Protein AF-A0A7L6A8G3-F1 (afdb_monomer_lite)

Sequence (225 aa):
MRVDWSIKIGDLLTMATIIVSVTALLISWSKDRESKLKEQADQVRVAVGTAVAKLDRIQALHLSAFQELQPAFVDTAEMLAKDFNVVAARDFLSKRINGQRTKIVEKALDEHIETAYIGLFSHYPAIRPLFLDTLRQLKAAEEEVLGAFLDATQREIMALRERKADYSSGELERSLRGIAAEHRADLERKTASILEPARAFLLQVVTKSDGEILTHGIAPATVKP

Foldseek 3Di:
DDDDPCPDVVVVVVVVVVVVVVVVVVVVVVVVVVVVLVVLLVLLLVLLVQLLVLLVVLLVLLLCLLVVCLVLLLVLLVVCLPPVPLVVSLVSSLVSLVVSVVVSVVVSVVSVNLCSCVSVCVQAVLLNVLSVVLVVQLVVLSCVLSVVLSVQLSVLSVVCNVVNPPDDSVVSSVSNSVSSVVSSVSSSVSSVVSCVLSNVVSVVLNPDDSCCSRPDNDNRPDPDD

pLDDT: mean 86.97, std 13.57, range [31.11, 98.25]

Structure (mmCIF, N/CA/C/O backbone):
data_AF-A0A7L6A8G3-F1
#
_entry.id   AF-A0A7L6A8G3-F1
#
loop_
_atom_site.group_PDB
_atom_site.id
_atom_site.type_symbol
_atom_site.label_atom_id
_atom_site.label_alt_id
_atom_site.label_comp_id
_atom_site.label_asym_id
_atom_site.label_entity_id
_atom_site.label_seq_id
_atom_site.pdbx_PDB_ins_code
_atom_site.Cartn_x
_atom_site.Cartn_y
_atom_site.Cartn_z
_atom_site.occupancy
_atom_site.B_iso_or_equiv
_atom_site.auth_seq_id
_atom_site.auth_comp_id
_atom_site.auth_asym_id
_atom_site.auth_atom_id
_atom_site.pdbx_PDB_model_num
ATOM 1 N N . MET A 1 1 ? -41.359 -3.976 79.130 1.00 37.97 1 MET A N 1
ATOM 2 C CA . MET A 1 1 ? -40.771 -3.289 77.961 1.00 37.97 1 MET A CA 1
ATOM 3 C C . MET A 1 1 ? -41.885 -2.551 77.239 1.00 37.97 1 MET A C 1
ATOM 5 O O . MET A 1 1 ? -42.674 -3.183 76.551 1.00 37.97 1 MET A O 1
ATOM 9 N N . ARG A 1 2 ? -42.033 -1.247 77.498 1.00 41.19 2 ARG A N 1
ATOM 10 C CA . ARG A 1 2 ? -42.954 -0.383 76.751 1.00 41.19 2 ARG A CA 1
ATOM 11 C C . ARG A 1 2 ? -42.191 0.118 75.530 1.00 41.19 2 ARG A C 1
ATOM 13 O O . ARG A 1 2 ? -41.155 0.751 75.692 1.00 41.19 2 ARG A O 1
ATOM 20 N N . VAL A 1 3 ? -42.653 -0.243 74.339 1.00 49.62 3 VAL A N 1
ATOM 21 C CA . VAL A 1 3 ? -42.170 0.349 73.090 1.00 49.62 3 VAL A CA 1
ATOM 22 C C . VAL A 1 3 ? -42.841 1.716 72.993 1.00 49.62 3 VAL A C 1
ATOM 24 O O . VAL A 1 3 ? -44.045 1.785 72.749 1.00 49.62 3 VAL A O 1
ATOM 27 N N . ASP A 1 4 ? -42.090 2.781 73.275 1.00 50.88 4 ASP A N 1
ATOM 28 C CA . ASP A 1 4 ? -42.561 4.157 73.107 1.00 50.88 4 ASP A CA 1
ATOM 29 C C . ASP A 1 4 ? -42.754 4.445 71.616 1.00 50.88 4 ASP A C 1
ATOM 31 O O . ASP A 1 4 ? -41.803 4.546 70.843 1.00 50.88 4 ASP A O 1
ATOM 35 N N . TRP A 1 5 ? -44.013 4.578 71.207 1.00 55.00 5 TRP A N 1
ATOM 36 C CA . TRP A 1 5 ? -44.414 4.986 69.863 1.00 55.00 5 TRP A CA 1
ATOM 37 C C . TRP A 1 5 ? -44.468 6.516 69.752 1.00 55.00 5 TRP A C 1
ATOM 39 O O . TRP A 1 5 ? -45.499 7.095 69.419 1.00 55.00 5 TRP A O 1
ATOM 49 N N . SER A 1 6 ? -43.346 7.195 70.012 1.00 56.78 6 SER A N 1
ATOM 50 C CA . SER A 1 6 ? -43.168 8.587 69.583 1.00 56.78 6 SER A CA 1
ATOM 51 C C . SER A 1 6 ? -42.284 8.616 68.339 1.00 56.78 6 SER A C 1
ATOM 53 O O . SER A 1 6 ? -41.117 9.003 68.396 1.00 56.78 6 SER A O 1
ATOM 55 N N . ILE A 1 7 ? -42.818 8.180 67.196 1.00 57.09 7 ILE A N 1
ATOM 56 C CA . ILE A 1 7 ? -42.176 8.505 65.920 1.00 57.09 7 ILE A CA 1
ATOM 57 C C . ILE A 1 7 ? -42.282 10.025 65.786 1.00 57.09 7 ILE A C 1
ATOM 59 O O . ILE A 1 7 ? -43.362 10.562 65.529 1.00 57.09 7 ILE A O 1
ATOM 63 N N . LYS A 1 8 ? -41.185 10.743 66.043 1.00 64.88 8 LYS A N 1
ATOM 64 C CA . LYS A 1 8 ? -41.154 12.193 65.864 1.00 64.88 8 LYS A CA 1
ATOM 65 C C . LYS A 1 8 ? -41.298 12.460 64.369 1.00 64.88 8 LYS A C 1
ATOM 67 O O . LYS A 1 8 ? -40.637 11.821 63.558 1.00 64.88 8 LYS A O 1
ATOM 72 N N . ILE A 1 9 ? -42.130 13.429 63.991 1.00 68.06 9 ILE A N 1
ATOM 73 C CA . ILE A 1 9 ? -42.304 13.849 62.586 1.00 68.06 9 ILE A CA 1
ATOM 74 C C . ILE A 1 9 ? -40.939 14.169 61.937 1.00 68.06 9 ILE A C 1
ATOM 76 O O . ILE A 1 9 ? -40.736 13.899 60.757 1.00 68.06 9 ILE A O 1
ATOM 80 N N . GLY A 1 10 ? -39.973 14.649 62.731 1.00 67.56 10 GLY A N 1
ATOM 81 C CA . GLY A 1 10 ? -38.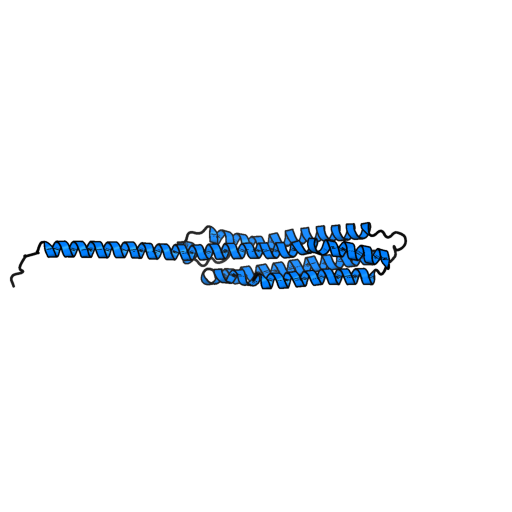584 14.846 62.311 1.00 67.56 10 GLY A CA 1
ATOM 82 C C . GLY A 1 10 ? -37.843 13.564 61.903 1.00 67.56 10 GLY A C 1
ATOM 83 O O . GLY A 1 10 ? -37.081 13.603 60.942 1.00 67.56 10 GLY A O 1
ATOM 84 N N . ASP A 1 11 ? -38.100 12.420 62.542 1.00 71.12 11 ASP A N 1
ATOM 85 C CA . ASP A 1 11 ? -37.474 11.137 62.182 1.00 71.12 11 ASP A CA 1
ATOM 86 C C . ASP A 1 11 ? -38.028 10.612 60.851 1.00 71.12 11 ASP A C 1
ATOM 88 O O . ASP A 1 11 ? -37.270 10.134 60.010 1.00 71.12 11 ASP A O 1
ATOM 92 N N . LEU A 1 12 ? -39.335 10.784 60.612 1.00 71.69 12 LEU A N 1
ATOM 93 C CA . LEU A 1 12 ? -39.980 10.488 59.325 1.00 71.69 12 LEU A CA 1
ATOM 94 C C . LEU A 1 12 ? -39.411 11.350 58.189 1.00 71.69 12 LEU A C 1
ATOM 96 O O . LEU A 1 12 ? -39.119 10.838 57.108 1.00 71.69 12 LEU A O 1
ATOM 100 N N . LEU A 1 13 ? -39.207 12.645 58.445 1.00 70.06 13 LEU A N 1
ATOM 101 C CA . LEU A 1 13 ? -38.638 13.578 57.471 1.00 70.06 13 LEU A CA 1
ATOM 102 C C . LEU A 1 13 ? -37.169 13.249 57.162 1.00 70.06 13 LEU A C 1
ATOM 104 O O . LEU A 1 13 ? -36.744 13.277 56.006 1.00 70.06 13 LEU A O 1
ATOM 108 N N . THR A 1 14 ? -36.405 12.860 58.184 1.00 79.56 14 THR A N 1
ATOM 109 C CA . THR A 1 14 ? -35.012 12.422 58.034 1.00 79.56 14 THR A CA 1
ATOM 110 C C . THR A 1 14 ? -34.932 11.121 57.232 1.00 79.56 14 THR A C 1
ATOM 112 O O . THR A 1 14 ? -34.138 11.032 56.297 1.00 79.56 14 THR A O 1
ATOM 115 N N . MET A 1 15 ? -35.808 10.145 57.506 1.00 73.38 15 MET A N 1
ATOM 116 C CA . MET A 1 15 ? -35.882 8.897 56.735 1.00 73.38 15 MET A CA 1
ATOM 117 C C . MET A 1 15 ? -36.207 9.154 55.259 1.00 73.38 15 MET A C 1
ATOM 119 O O . MET A 1 15 ? -35.535 8.616 54.380 1.00 73.38 15 MET A O 1
ATOM 123 N N . ALA A 1 16 ? -37.188 10.018 54.975 1.00 73.81 16 ALA A N 1
ATOM 124 C CA . ALA A 1 16 ? -37.537 10.403 53.609 1.00 73.81 16 ALA A CA 1
ATOM 125 C C . ALA A 1 16 ? -36.350 11.060 52.882 1.00 73.81 16 ALA A C 1
ATOM 127 O O . ALA A 1 16 ? -36.063 10.733 51.732 1.00 73.81 16 ALA A O 1
ATOM 128 N N . THR A 1 17 ? -35.609 11.928 53.573 1.00 82.00 17 THR A N 1
ATOM 129 C CA . THR A 1 17 ? -34.435 12.614 53.014 1.00 82.00 17 THR A CA 1
ATOM 130 C C . THR A 1 17 ? -33.296 11.634 52.708 1.00 82.00 17 THR A C 1
ATOM 132 O O . THR A 1 17 ? -32.664 11.725 51.653 1.00 82.00 17 THR A O 1
ATOM 135 N N . ILE A 1 18 ? -33.069 10.651 53.587 1.00 84.00 18 ILE A N 1
ATOM 136 C CA . ILE A 1 18 ? -32.096 9.571 53.367 1.00 84.00 18 ILE A CA 1
ATOM 137 C C . ILE A 1 18 ? -32.497 8.736 52.144 1.00 84.00 18 ILE A C 1
ATOM 139 O O . ILE A 1 18 ? -31.660 8.504 51.274 1.00 84.00 18 ILE A O 1
ATOM 143 N N . ILE A 1 19 ? -33.768 8.338 52.023 1.00 82.12 19 ILE A N 1
ATOM 144 C CA . ILE A 1 19 ? -34.262 7.546 50.882 1.00 82.12 19 ILE A CA 1
ATOM 145 C C . ILE A 1 19 ? -34.094 8.309 49.564 1.00 82.12 19 ILE A C 1
ATOM 147 O O . ILE A 1 19 ? -33.600 7.744 48.586 1.00 82.12 19 ILE A O 1
ATOM 151 N N . VAL A 1 20 ? -34.456 9.594 49.533 1.00 85.94 20 VAL A N 1
ATOM 152 C CA . VAL A 1 20 ? -34.271 10.448 48.348 1.00 85.94 20 VAL A CA 1
ATOM 153 C C . VAL A 1 20 ? -32.789 10.550 47.980 1.00 85.94 20 VAL A C 1
ATOM 155 O O . VAL A 1 20 ? -32.444 10.405 46.809 1.00 85.94 20 VAL A O 1
ATOM 158 N N . SER A 1 21 ? -31.902 10.711 48.965 1.00 83.62 21 SER A N 1
ATOM 159 C CA . SER A 1 21 ? -30.452 10.803 48.734 1.00 83.62 21 SER A CA 1
ATOM 160 C C . SER A 1 21 ? -29.864 9.494 48.198 1.00 83.62 21 SER A C 1
ATOM 162 O O . SER A 1 21 ? -29.091 9.510 47.242 1.00 83.62 21 SER A O 1
ATOM 164 N N . VAL A 1 22 ? -30.268 8.349 48.758 1.00 84.06 22 VAL A N 1
ATOM 165 C CA . VAL A 1 22 ? -29.860 7.021 48.272 1.00 84.06 22 VAL A CA 1
ATOM 166 C C . VAL A 1 22 ? -30.372 6.785 46.851 1.00 84.06 22 VAL A C 1
ATOM 168 O O . VAL A 1 22 ? -29.622 6.321 45.997 1.00 84.06 22 VAL A O 1
ATOM 171 N N . THR A 1 23 ? -31.619 7.159 46.563 1.00 84.31 23 THR A N 1
ATOM 172 C CA . THR A 1 23 ? -32.205 7.021 45.221 1.00 84.31 23 THR A CA 1
ATOM 173 C C . THR A 1 23 ? -31.465 7.892 44.204 1.00 84.31 23 THR A C 1
ATOM 175 O O . THR A 1 23 ? -31.115 7.417 43.125 1.00 84.31 23 THR A O 1
ATOM 178 N N . ALA A 1 24 ? -31.151 9.142 44.557 1.00 85.56 24 ALA A N 1
ATOM 179 C CA . ALA A 1 24 ? -30.364 10.039 43.714 1.00 85.56 24 ALA A CA 1
ATOM 180 C C . ALA A 1 24 ? -28.948 9.495 43.452 1.00 85.56 24 ALA A C 1
ATOM 182 O O . ALA A 1 24 ? -28.479 9.539 42.314 1.00 85.56 24 ALA A O 1
ATOM 183 N N . LEU A 1 25 ? -28.294 8.926 44.471 1.00 85.38 25 LEU A N 1
ATOM 184 C CA . LEU A 1 25 ? -26.993 8.265 44.326 1.00 85.38 25 LEU A CA 1
ATOM 185 C C . LEU A 1 25 ? -27.065 7.059 43.385 1.00 85.38 25 LEU A C 1
ATOM 187 O O . LEU A 1 25 ? -26.210 6.928 42.515 1.00 85.38 25 LEU A O 1
ATOM 191 N N . LEU A 1 26 ? -28.088 6.208 43.509 1.00 82.38 26 LEU A N 1
ATOM 192 C CA . LEU A 1 26 ? -28.276 5.050 42.629 1.00 82.38 26 LEU A CA 1
ATOM 193 C C . LEU A 1 26 ? -28.510 5.470 41.174 1.00 82.38 26 LEU A C 1
ATOM 195 O O . LEU A 1 26 ? -27.893 4.905 40.271 1.00 82.38 26 LEU A O 1
ATOM 199 N N . ILE A 1 27 ? -29.340 6.492 40.941 1.00 86.69 27 ILE A N 1
ATOM 200 C CA . ILE A 1 27 ? -29.571 7.044 39.599 1.00 86.69 27 ILE A CA 1
ATOM 201 C C . ILE A 1 27 ? -28.266 7.616 39.038 1.00 86.69 27 ILE A C 1
ATOM 203 O O . ILE A 1 27 ? -27.877 7.265 37.924 1.00 86.69 27 ILE A O 1
ATOM 207 N N . SER A 1 28 ? -27.559 8.445 39.812 1.00 82.00 28 SER A N 1
ATOM 208 C CA . SER A 1 28 ? -26.286 9.041 39.394 1.00 82.00 28 SER A CA 1
ATOM 209 C C . SER A 1 28 ? -25.234 7.980 39.086 1.00 82.00 28 SER A C 1
ATOM 211 O O . SER A 1 28 ? -24.515 8.100 38.098 1.00 82.00 28 SER A O 1
ATOM 213 N N . TRP A 1 29 ? -25.155 6.928 39.899 1.00 83.38 29 TRP A N 1
ATOM 214 C CA . TRP A 1 29 ? -24.219 5.829 39.696 1.00 83.38 29 TRP A CA 1
ATOM 215 C C . TRP A 1 29 ? -24.572 4.990 38.465 1.00 83.38 29 TRP A C 1
ATOM 217 O O . TRP A 1 29 ? -23.681 4.635 37.694 1.00 83.38 29 TRP A O 1
ATOM 227 N N . SER A 1 30 ? -25.862 4.723 38.229 1.00 82.25 30 SER A N 1
ATOM 228 C CA . SER A 1 30 ? -26.308 4.032 37.012 1.00 82.25 30 SER A CA 1
ATOM 229 C C . SER A 1 30 ? -25.954 4.828 35.754 1.00 82.25 30 SER A C 1
ATOM 231 O O . SER A 1 30 ? -25.380 4.275 34.819 1.00 82.25 30 SER A O 1
ATOM 233 N N . LYS A 1 31 ? -26.178 6.147 35.779 1.00 86.31 31 LYS A N 1
ATOM 234 C CA . LYS A 1 31 ? -25.879 7.049 34.667 1.00 86.31 31 LYS A CA 1
ATOM 235 C C . LYS A 1 31 ? -24.377 7.172 34.411 1.00 86.31 31 LYS A C 1
ATOM 237 O O . LYS A 1 31 ? -23.956 7.178 33.259 1.00 86.31 31 LYS A O 1
ATOM 242 N N . ASP A 1 32 ? -23.565 7.241 35.466 1.00 83.62 32 ASP A N 1
ATOM 243 C CA . ASP A 1 32 ? -22.100 7.236 35.353 1.00 83.62 32 ASP A CA 1
ATOM 244 C C . ASP A 1 32 ? -21.597 5.928 34.723 1.00 83.62 32 ASP A C 1
ATOM 246 O O . ASP A 1 32 ? -20.744 5.937 33.835 1.00 83.62 32 ASP A O 1
ATOM 250 N N . ARG A 1 33 ? -22.180 4.789 35.118 1.00 81.06 33 ARG A N 1
ATOM 251 C CA . ARG A 1 33 ? -21.851 3.487 34.530 1.00 81.06 33 ARG A CA 1
ATOM 252 C C . ARG A 1 33 ? -22.224 3.412 33.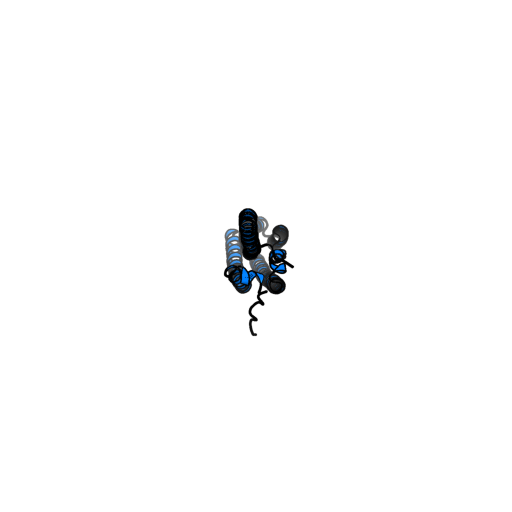049 1.00 81.06 33 ARG A C 1
ATOM 254 O O . ARG A 1 33 ? -21.399 2.970 32.255 1.00 81.06 33 ARG A O 1
ATOM 261 N N . GLU A 1 34 ? -23.423 3.847 32.670 1.00 83.62 34 GLU A N 1
ATOM 262 C CA . GLU A 1 34 ? -23.849 3.902 31.263 1.00 83.62 34 GLU A CA 1
ATOM 263 C C . GLU A 1 34 ? -22.954 4.828 30.432 1.00 83.62 34 GLU A C 1
ATOM 265 O O . GLU A 1 34 ? -22.525 4.454 29.342 1.00 83.62 34 GLU A O 1
ATOM 270 N N . SER A 1 35 ? -22.602 6.000 30.971 1.00 84.69 35 SER A N 1
ATOM 271 C CA . SER A 1 35 ? -21.699 6.946 30.310 1.00 84.69 35 SER A CA 1
ATOM 272 C C . SER A 1 35 ? -20.329 6.328 30.030 1.00 84.69 35 SER A C 1
ATOM 274 O O . SER A 1 35 ? -19.809 6.477 28.928 1.00 84.69 35 SER A O 1
ATOM 276 N N . LYS A 1 36 ? -19.761 5.596 30.997 1.00 83.31 36 LYS A N 1
ATOM 277 C CA . LYS A 1 36 ? -18.468 4.911 30.838 1.00 83.31 36 LYS A CA 1
ATOM 278 C C . LYS A 1 36 ? -18.511 3.805 29.788 1.00 83.31 36 LYS A C 1
ATOM 280 O O . LYS A 1 36 ? -17.570 3.670 29.014 1.00 83.31 36 LYS A O 1
ATOM 285 N N . LEU A 1 37 ? -19.590 3.020 29.749 1.00 83.12 37 LEU A N 1
ATOM 286 C CA . LEU A 1 37 ? -19.763 1.977 28.731 1.00 83.12 37 LEU A CA 1
ATOM 287 C C . LEU A 1 37 ? -19.846 2.590 27.331 1.00 83.12 37 LEU A C 1
ATOM 289 O O . LEU A 1 37 ? -19.180 2.126 26.410 1.00 83.12 37 LEU A O 1
ATOM 293 N N . LYS A 1 38 ? -20.607 3.676 27.187 1.00 86.75 38 LYS A N 1
ATOM 294 C CA . LYS A 1 38 ? -20.705 4.401 25.922 1.00 86.75 38 LYS A CA 1
ATOM 295 C C . LYS A 1 38 ? -19.352 4.955 25.474 1.00 86.75 38 LYS A C 1
ATOM 297 O O . LYS A 1 38 ? -18.963 4.763 24.328 1.00 86.75 38 LYS A O 1
ATOM 302 N N . GLU A 1 39 ? -18.606 5.577 26.385 1.00 86.69 39 GLU A N 1
ATOM 303 C CA . GLU A 1 39 ? -17.274 6.116 26.094 1.00 86.69 39 GLU A CA 1
ATOM 304 C C . GLU A 1 39 ? -16.300 5.024 25.622 1.00 86.69 39 GLU A C 1
ATOM 306 O O . GLU A 1 39 ? -15.598 5.206 24.629 1.00 86.69 39 GLU A O 1
ATOM 311 N N . GLN A 1 40 ? -16.297 3.859 26.277 1.00 85.81 40 GLN A N 1
ATOM 312 C CA . GLN A 1 40 ? -15.474 2.719 25.860 1.00 85.81 40 GLN A CA 1
ATOM 313 C C . GLN A 1 40 ? -15.880 2.181 24.481 1.00 85.81 40 GLN A C 1
ATOM 315 O O . GLN A 1 40 ? -15.018 1.895 23.649 1.00 85.81 40 GLN A O 1
ATOM 320 N N . ALA A 1 41 ? -17.182 2.061 24.210 1.00 86.06 41 ALA A N 1
ATOM 321 C CA . ALA A 1 41 ? -17.674 1.631 22.904 1.00 86.06 41 ALA A CA 1
ATOM 322 C C . ALA A 1 41 ? -17.302 2.630 21.793 1.00 86.06 41 ALA A C 1
ATOM 324 O O . ALA A 1 41 ? -16.893 2.226 20.703 1.00 86.06 41 ALA A O 1
ATOM 325 N N . ASP A 1 42 ? -17.364 3.932 22.072 1.00 88.56 42 ASP A N 1
ATOM 326 C CA . ASP A 1 42 ? -16.961 4.973 21.127 1.00 88.56 42 ASP A CA 1
ATOM 327 C C . ASP A 1 42 ? -15.447 4.958 20.862 1.00 88.56 42 ASP A C 1
ATOM 329 O O . ASP A 1 42 ? -15.031 5.077 19.707 1.00 88.56 42 ASP A O 1
ATOM 333 N N . GLN A 1 43 ? -14.614 4.710 21.879 1.00 89.00 43 GLN A N 1
ATOM 334 C CA . GLN A 1 43 ? -13.168 4.513 21.695 1.00 89.00 43 GLN A CA 1
ATOM 335 C C . GLN A 1 43 ? -12.866 3.347 20.746 1.00 89.00 43 GLN A C 1
ATOM 337 O O . GLN A 1 43 ? -12.022 3.477 19.855 1.00 89.00 43 GLN A O 1
ATOM 342 N N . VAL A 1 44 ? -13.594 2.233 20.876 1.00 89.00 44 VAL A N 1
ATOM 343 C CA . VAL A 1 44 ? -13.491 1.111 19.935 1.00 89.00 44 VAL A CA 1
ATOM 344 C C . VAL A 1 44 ? -13.862 1.552 18.521 1.00 89.00 44 VAL A C 1
ATOM 346 O O . VAL A 1 44 ? -13.113 1.272 17.589 1.00 89.00 44 VAL A O 1
ATOM 349 N N . ARG A 1 45 ? -14.988 2.251 18.330 1.00 89.75 45 ARG A N 1
ATOM 350 C CA . ARG A 1 45 ? -15.418 2.715 16.996 1.00 89.75 45 ARG A CA 1
ATOM 351 C C . ARG A 1 45 ? -14.380 3.634 16.350 1.00 89.75 45 ARG A C 1
ATOM 353 O O . ARG A 1 45 ? -14.098 3.495 15.161 1.00 89.75 45 ARG A O 1
ATOM 360 N N . VAL A 1 46 ? -13.766 4.524 17.129 1.00 91.56 46 VAL A N 1
ATOM 361 C CA . VAL A 1 46 ? -12.667 5.385 16.665 1.00 91.56 46 VAL A CA 1
ATOM 362 C C . VAL A 1 46 ? -11.443 4.556 16.268 1.00 91.56 46 VAL A C 1
ATOM 364 O O . VAL A 1 46 ? -10.859 4.790 15.206 1.00 91.56 46 VAL A O 1
ATOM 367 N N . ALA A 1 47 ? -11.069 3.557 17.071 1.00 91.31 47 ALA A N 1
ATOM 368 C CA . ALA A 1 47 ? -9.970 2.651 16.746 1.00 91.31 47 ALA A CA 1
ATOM 369 C C . ALA A 1 47 ? -10.258 1.839 15.470 1.00 91.31 47 ALA A C 1
ATOM 371 O O . ALA A 1 47 ? -9.367 1.655 14.641 1.00 91.31 47 ALA A O 1
ATOM 372 N N . VAL A 1 48 ? -11.512 1.428 15.259 1.00 91.19 48 VAL A N 1
ATOM 373 C CA . VAL A 1 48 ? -11.952 0.746 14.038 1.00 91.19 48 VAL A CA 1
ATOM 374 C C . VAL A 1 48 ? -11.821 1.666 12.829 1.00 91.19 48 VAL A C 1
ATOM 376 O O . VAL A 1 48 ? -11.204 1.281 11.837 1.00 91.19 48 VAL A O 1
ATOM 379 N N . GLY A 1 49 ? -12.355 2.887 12.914 1.00 90.31 49 GLY A N 1
ATOM 380 C CA . GLY A 1 49 ? -12.248 3.871 11.837 1.00 90.31 49 GLY A CA 1
ATOM 381 C C . GLY A 1 49 ? -10.791 4.180 11.489 1.00 90.31 49 GLY A C 1
ATOM 382 O O . GLY A 1 49 ? -10.433 4.251 10.315 1.00 90.31 49 GLY A O 1
ATOM 383 N N . THR A 1 50 ? -9.927 4.261 12.503 1.00 93.06 50 THR A N 1
ATOM 384 C CA . THR A 1 50 ? -8.481 4.430 12.316 1.00 93.06 50 THR A CA 1
ATOM 385 C C . THR A 1 50 ? -7.864 3.235 11.590 1.00 93.06 50 THR A C 1
ATOM 387 O O . THR A 1 50 ? -7.110 3.428 10.640 1.00 93.06 50 THR A O 1
ATOM 390 N N . ALA A 1 51 ? -8.198 2.003 11.985 1.00 92.81 51 ALA A N 1
ATOM 391 C CA . ALA A 1 51 ? -7.687 0.795 11.341 1.00 92.81 51 ALA A CA 1
ATOM 392 C C . ALA A 1 51 ? -8.104 0.703 9.864 1.00 92.81 51 ALA A C 1
ATOM 394 O O . ALA A 1 51 ? -7.254 0.442 9.013 1.00 92.81 51 ALA A O 1
ATOM 395 N N . VAL A 1 52 ? -9.374 0.985 9.544 1.00 93.12 52 VAL A N 1
ATOM 396 C CA . VAL A 1 52 ? -9.863 1.036 8.153 1.00 93.12 52 VAL A CA 1
ATOM 397 C C . VAL A 1 52 ? -9.111 2.101 7.359 1.00 93.12 52 VAL A C 1
ATOM 399 O O . VAL A 1 52 ? -8.546 1.799 6.311 1.00 93.12 52 VAL A O 1
ATOM 402 N N . ALA A 1 53 ? -9.010 3.322 7.889 1.00 93.75 53 ALA A N 1
ATOM 403 C CA . ALA A 1 53 ? -8.308 4.409 7.212 1.00 93.75 53 ALA A CA 1
ATOM 404 C C . ALA A 1 53 ? -6.832 4.072 6.939 1.00 93.75 53 ALA A C 1
ATOM 406 O O . ALA A 1 53 ? -6.292 4.455 5.904 1.00 93.75 53 ALA A O 1
ATOM 407 N N . LYS A 1 54 ? -6.169 3.337 7.841 1.00 94.44 54 LYS A N 1
ATOM 408 C CA . LYS A 1 54 ? -4.775 2.899 7.668 1.00 94.44 54 LYS A CA 1
ATOM 409 C C . LYS A 1 54 ? -4.632 1.802 6.606 1.00 94.44 54 LYS A C 1
ATOM 411 O O . LYS A 1 54 ? -3.662 1.833 5.850 1.00 94.44 54 LYS A O 1
ATOM 416 N N . LEU A 1 55 ? -5.603 0.895 6.494 1.00 94.12 55 LEU A N 1
ATOM 417 C CA . LEU A 1 55 ? -5.667 -0.092 5.409 1.00 94.12 55 LEU A CA 1
ATOM 418 C C . LEU A 1 55 ? -5.894 0.568 4.038 1.00 94.12 55 LEU A C 1
ATOM 420 O O . LEU A 1 55 ? -5.223 0.237 3.062 1.00 94.12 55 LEU A O 1
ATOM 424 N N . ASP A 1 56 ? -6.779 1.558 3.966 1.00 93.75 56 ASP A N 1
ATOM 425 C CA . ASP A 1 56 ? -7.002 2.325 2.734 1.00 93.75 56 ASP A CA 1
ATOM 426 C C . ASP A 1 56 ? -5.762 3.139 2.366 1.00 93.75 56 ASP A C 1
ATOM 428 O O . ASP A 1 56 ? -5.372 3.257 1.201 1.00 93.75 56 ASP A O 1
ATOM 432 N N . ARG A 1 57 ? -5.094 3.672 3.390 1.00 95.75 57 ARG A N 1
ATOM 433 C CA . ARG A 1 57 ? -3.887 4.462 3.227 1.00 95.75 57 ARG A CA 1
ATOM 434 C C . ARG A 1 57 ? -2.741 3.657 2.626 1.00 95.75 57 ARG A C 1
ATOM 436 O O . ARG A 1 57 ? -2.091 4.172 1.720 1.00 95.75 57 ARG A O 1
ATOM 443 N N . ILE A 1 58 ? -2.498 2.423 3.069 1.00 94.81 58 ILE A N 1
ATOM 444 C CA . ILE A 1 58 ? -1.413 1.610 2.497 1.00 94.81 58 ILE A CA 1
ATOM 445 C C . ILE A 1 58 ? -1.665 1.278 1.026 1.00 94.81 58 ILE A C 1
ATOM 447 O O . ILE A 1 58 ? -0.756 1.414 0.209 1.00 94.81 58 ILE A O 1
ATOM 451 N N . GLN A 1 59 ? -2.909 0.963 0.654 1.00 95.50 59 GLN A N 1
ATOM 452 C CA . GLN A 1 59 ? -3.286 0.788 -0.750 1.00 95.50 59 GLN A CA 1
ATOM 453 C C . GLN A 1 59 ? -3.008 2.064 -1.555 1.00 95.50 59 GLN A C 1
ATOM 455 O O . GLN A 1 59 ? -2.348 2.013 -2.592 1.00 95.50 59 GLN A O 1
ATOM 460 N N . ALA A 1 60 ? -3.444 3.223 -1.056 1.00 95.88 60 ALA A N 1
ATOM 461 C CA . ALA A 1 60 ? -3.219 4.501 -1.724 1.00 95.88 60 ALA A CA 1
ATOM 462 C C . ALA A 1 60 ? -1.725 4.835 -1.891 1.00 95.88 60 ALA A C 1
ATOM 464 O O . ALA A 1 60 ? -1.341 5.361 -2.935 1.00 95.88 60 ALA A O 1
ATOM 465 N N . LEU A 1 61 ? -0.883 4.519 -0.899 1.00 95.50 61 LEU A N 1
ATOM 466 C CA . LEU A 1 61 ? 0.571 4.698 -0.982 1.00 95.50 61 LEU A CA 1
ATOM 467 C C . LEU A 1 61 ? 1.187 3.841 -2.091 1.00 95.50 61 LEU A C 1
ATOM 469 O O . LEU A 1 61 ? 1.972 4.342 -2.893 1.00 95.50 61 LEU A O 1
ATOM 473 N N . HIS A 1 62 ? 0.804 2.568 -2.183 1.00 94.31 62 HIS A N 1
ATOM 474 C CA . HIS A 1 62 ? 1.293 1.700 -3.251 1.00 94.31 62 HIS A CA 1
ATOM 475 C C . HIS A 1 62 ? 0.846 2.176 -4.641 1.00 94.31 62 HIS A C 1
ATOM 477 O O . HIS A 1 62 ? 1.639 2.183 -5.581 1.00 94.31 62 HIS A O 1
ATOM 483 N N . LEU A 1 63 ? -0.399 2.643 -4.779 1.00 95.31 63 LEU A N 1
ATOM 484 C CA . LEU A 1 63 ? -0.910 3.160 -6.052 1.00 95.31 63 LEU A CA 1
ATOM 485 C C . LEU A 1 63 ? -0.292 4.513 -6.446 1.00 95.31 63 LEU A C 1
ATOM 487 O O . LEU A 1 63 ? -0.168 4.797 -7.645 1.00 95.31 63 LEU A O 1
ATOM 491 N N . SER A 1 64 ? 0.111 5.345 -5.476 1.00 94.88 64 SER A N 1
ATOM 492 C CA . SER A 1 64 ? 0.747 6.640 -5.758 1.00 94.88 64 SER A CA 1
ATOM 493 C C . SER A 1 64 ? 2.140 6.486 -6.366 1.00 94.88 64 SER A C 1
ATOM 495 O O . SER A 1 64 ? 2.530 7.328 -7.176 1.00 94.88 64 SER A O 1
ATOM 497 N N . ALA A 1 65 ? 2.855 5.385 -6.097 1.00 93.31 65 ALA A N 1
ATOM 498 C CA . ALA A 1 65 ? 4.174 5.137 -6.688 1.00 93.31 65 ALA A CA 1
ATOM 499 C C . ALA A 1 65 ? 4.186 5.235 -8.218 1.00 93.31 65 ALA A C 1
ATOM 501 O O . ALA A 1 65 ? 5.098 5.832 -8.782 1.00 93.31 65 ALA A O 1
ATOM 502 N N . PHE A 1 66 ? 3.160 4.725 -8.903 1.00 95.19 66 PHE A N 1
ATOM 503 C CA . PHE A 1 66 ? 3.081 4.780 -10.369 1.00 95.19 66 PHE A CA 1
ATOM 504 C C . PHE A 1 66 ? 2.915 6.208 -10.918 1.00 95.19 66 PHE A C 1
ATOM 506 O O . PHE A 1 66 ? 3.322 6.497 -12.045 1.00 95.19 66 PHE A O 1
ATOM 513 N N . GLN A 1 67 ? 2.322 7.115 -10.134 1.00 94.06 67 GLN A N 1
ATOM 514 C CA . GLN A 1 67 ? 2.241 8.542 -10.471 1.00 94.06 67 GLN A CA 1
ATOM 515 C C . GLN A 1 67 ? 3.552 9.259 -10.146 1.00 94.06 67 GLN A C 1
ATOM 517 O O . GLN A 1 67 ? 4.027 10.072 -10.933 1.00 94.06 67 GLN A O 1
ATOM 522 N N . GLU A 1 68 ? 4.169 8.930 -9.015 1.00 95.25 68 GLU A N 1
ATOM 523 C CA . GLU A 1 68 ? 5.439 9.523 -8.589 1.00 95.25 68 GLU A CA 1
ATOM 524 C C . GLU A 1 68 ? 6.618 9.110 -9.487 1.00 95.25 68 GLU A C 1
ATOM 526 O O . GLU A 1 68 ? 7.618 9.821 -9.556 1.00 95.25 68 GLU A O 1
ATOM 531 N N . LEU A 1 69 ? 6.491 8.006 -10.232 1.00 96.75 69 LEU A N 1
ATOM 532 C CA . LEU A 1 69 ? 7.472 7.552 -11.223 1.00 96.75 69 LEU A CA 1
ATOM 533 C C . LEU A 1 69 ? 7.362 8.241 -12.593 1.00 96.75 69 LEU A C 1
ATOM 535 O O . LEU A 1 69 ? 8.271 8.092 -13.406 1.00 96.75 69 LEU A O 1
ATOM 539 N N . GLN A 1 70 ? 6.314 9.031 -12.858 1.00 94.81 70 GLN A N 1
ATOM 540 C CA . GLN A 1 70 ? 6.137 9.715 -14.150 1.00 94.81 70 GLN A CA 1
ATOM 541 C C . GLN A 1 70 ? 7.351 10.565 -14.574 1.00 94.81 70 GLN A C 1
ATOM 543 O O . GLN A 1 70 ? 7.758 10.450 -15.731 1.00 94.81 70 GLN A O 1
ATOM 548 N N . PRO A 1 71 ? 7.985 11.356 -13.681 1.00 97.19 71 PRO A N 1
ATOM 549 C CA . PRO A 1 71 ? 9.201 12.089 -14.029 1.00 97.19 71 PRO A CA 1
ATOM 550 C C . PRO A 1 71 ? 10.363 11.159 -14.393 1.00 97.19 71 PRO A C 1
ATOM 552 O O . PRO A 1 71 ? 11.103 11.436 -15.327 1.00 97.19 71 PRO A O 1
ATOM 555 N N . ALA A 1 72 ? 10.488 10.008 -13.721 1.00 97.31 72 ALA A N 1
ATOM 556 C CA . ALA A 1 72 ? 11.546 9.048 -14.020 1.00 97.31 72 ALA A CA 1
ATOM 557 C C . ALA A 1 72 ? 11.404 8.448 -15.428 1.00 97.31 72 ALA A C 1
ATOM 559 O O . ALA A 1 72 ? 12.416 8.117 -16.042 1.00 97.31 72 ALA A O 1
ATOM 560 N N . PHE A 1 73 ? 10.184 8.322 -15.960 1.00 97.50 73 PHE A N 1
ATOM 561 C CA . PHE A 1 73 ? 9.970 7.868 -17.339 1.00 97.50 73 PHE A CA 1
ATOM 562 C C . PHE A 1 73 ? 10.485 8.888 -18.356 1.00 97.50 73 PHE A C 1
ATOM 564 O O . PHE A 1 73 ? 11.151 8.499 -19.314 1.00 97.50 73 PHE A O 1
ATOM 571 N N . VAL A 1 74 ? 10.232 10.177 -18.110 1.00 96.81 74 VAL A N 1
ATOM 572 C CA . VAL A 1 74 ? 10.741 11.280 -18.938 1.00 96.81 74 VAL A CA 1
ATOM 573 C C . VAL A 1 74 ? 12.268 11.311 -18.885 1.00 96.81 74 VAL A C 1
ATOM 575 O O . VAL A 1 74 ? 12.909 11.189 -19.926 1.00 96.81 74 VAL A O 1
ATOM 578 N N . ASP A 1 75 ? 12.848 11.333 -17.681 1.00 96.81 75 ASP A N 1
ATOM 579 C CA . ASP A 1 75 ? 14.303 11.332 -17.478 1.00 96.81 75 ASP A CA 1
ATOM 580 C C . ASP A 1 75 ? 14.978 10.142 -18.185 1.00 96.81 75 ASP A C 1
ATOM 582 O O . ASP A 1 75 ? 16.033 10.278 -18.805 1.00 96.81 75 ASP A O 1
ATOM 586 N N . THR A 1 76 ? 14.363 8.955 -18.114 1.00 96.44 76 THR A N 1
ATOM 587 C CA . THR A 1 76 ? 14.882 7.742 -18.766 1.00 96.44 76 THR A CA 1
ATOM 588 C C . THR A 1 76 ? 14.873 7.886 -20.286 1.00 96.44 76 THR A C 1
ATOM 590 O O . THR A 1 76 ? 15.854 7.535 -20.947 1.00 96.44 76 THR A O 1
ATOM 593 N N . ALA A 1 77 ? 13.785 8.420 -20.847 1.00 95.12 77 ALA A N 1
ATOM 594 C CA . ALA A 1 77 ? 13.645 8.619 -22.281 1.00 95.12 77 ALA A CA 1
ATOM 595 C C . ALA A 1 77 ? 14.605 9.688 -22.824 1.00 95.12 77 ALA A C 1
ATOM 597 O O . ALA A 1 77 ? 15.202 9.488 -23.887 1.00 95.12 77 ALA A O 1
ATOM 598 N N . GLU A 1 78 ? 14.797 10.783 -22.086 1.00 94.25 78 GLU A N 1
ATOM 599 C CA . GLU A 1 78 ? 15.755 11.844 -22.410 1.00 94.25 78 GLU A CA 1
ATOM 600 C C . GLU A 1 78 ? 17.203 11.353 -22.325 1.00 94.25 78 GLU A C 1
ATOM 602 O O . GLU A 1 78 ? 18.002 11.603 -23.231 1.00 94.25 78 GLU A O 1
ATOM 607 N N . MET A 1 79 ? 17.543 10.590 -21.281 1.00 93.62 79 MET A N 1
ATOM 608 C CA . MET A 1 79 ? 18.880 10.016 -21.133 1.00 93.62 79 MET A CA 1
ATOM 609 C C . MET A 1 79 ? 19.210 9.058 -22.283 1.00 93.62 79 MET A C 1
ATOM 611 O O . MET A 1 79 ? 20.321 9.082 -22.820 1.00 93.62 79 MET A O 1
ATOM 615 N N . LEU A 1 80 ? 18.235 8.251 -22.714 1.00 92.94 80 LEU A N 1
ATOM 616 C CA . LEU A 1 80 ? 18.418 7.377 -23.865 1.00 92.94 80 LEU A CA 1
ATOM 617 C C . LEU A 1 80 ? 18.521 8.165 -25.182 1.00 92.94 80 LEU A C 1
ATOM 619 O O . LEU A 1 80 ? 19.327 7.800 -26.033 1.00 92.94 80 LEU A O 1
ATOM 623 N N . ALA A 1 81 ? 17.784 9.268 -25.342 1.00 91.00 81 ALA A N 1
ATOM 624 C CA . ALA A 1 81 ? 17.882 10.124 -26.529 1.00 91.00 81 ALA A CA 1
ATOM 625 C C . ALA A 1 81 ? 19.266 10.771 -26.674 1.00 91.00 81 ALA A C 1
ATOM 627 O O . ALA A 1 81 ? 19.770 10.916 -27.786 1.00 91.00 81 ALA A O 1
ATOM 628 N N . LYS A 1 82 ? 19.881 11.146 -25.549 1.00 89.81 82 LYS A N 1
ATOM 629 C CA . LYS A 1 82 ? 21.167 11.842 -25.524 1.00 89.81 82 LYS A CA 1
ATOM 630 C C . LYS A 1 82 ? 22.346 10.918 -25.828 1.00 89.81 82 LYS A C 1
ATOM 632 O O . LYS A 1 82 ? 23.127 11.193 -26.734 1.00 89.81 82 LYS A O 1
ATOM 637 N N . ASP A 1 83 ? 22.469 9.829 -25.071 1.00 89.25 83 ASP A N 1
ATOM 638 C CA . ASP A 1 83 ? 23.682 9.000 -25.072 1.00 89.25 83 ASP A CA 1
ATOM 639 C C . ASP A 1 83 ? 23.462 7.622 -25.725 1.00 89.25 83 ASP A C 1
ATOM 641 O O . ASP A 1 83 ? 24.413 6.886 -25.989 1.00 89.25 83 ASP A O 1
ATOM 645 N N . PHE A 1 84 ? 22.203 7.253 -25.988 1.00 91.31 84 PHE A N 1
ATOM 646 C CA . PHE A 1 84 ? 21.775 5.935 -26.470 1.00 91.31 84 PHE A CA 1
ATOM 647 C C . PHE A 1 84 ? 22.363 4.751 -25.685 1.00 91.31 84 PHE A C 1
ATOM 649 O O . PHE A 1 84 ? 22.626 3.673 -26.221 1.00 91.31 84 PHE A O 1
ATOM 656 N N . ASN A 1 85 ? 22.572 4.945 -24.381 1.00 93.31 85 ASN A N 1
ATOM 657 C CA . ASN A 1 85 ? 23.043 3.902 -23.484 1.00 93.31 85 ASN A CA 1
ATOM 658 C C . ASN A 1 85 ? 21.856 3.201 -22.810 1.00 93.31 85 ASN A C 1
ATOM 660 O O . ASN A 1 85 ? 21.411 3.575 -21.725 1.00 93.31 85 ASN A O 1
ATOM 664 N N . VAL A 1 86 ? 21.362 2.152 -23.468 1.00 94.56 86 VAL A N 1
ATOM 665 C CA . VAL A 1 86 ? 20.220 1.339 -23.016 1.00 94.56 86 VAL A CA 1
ATOM 666 C C . VAL A 1 86 ? 20.437 0.734 -21.627 1.00 94.56 86 VAL A C 1
ATOM 668 O O . VAL A 1 86 ? 19.517 0.707 -20.812 1.00 94.56 86 VAL A O 1
ATOM 671 N N . VAL A 1 87 ? 21.659 0.289 -21.326 1.00 95.62 87 VAL A N 1
ATOM 672 C CA . VAL A 1 87 ? 21.990 -0.306 -20.023 1.00 95.62 87 VAL A CA 1
ATOM 673 C C . VAL A 1 87 ? 21.890 0.745 -18.918 1.00 95.62 87 VAL A C 1
ATOM 675 O O . VAL A 1 87 ? 21.246 0.501 -17.901 1.00 95.62 87 VAL A O 1
ATOM 678 N N . ALA A 1 88 ? 22.444 1.940 -19.145 1.00 96.38 88 ALA A N 1
ATOM 679 C CA . ALA A 1 88 ? 22.344 3.038 -18.188 1.00 96.38 88 ALA A CA 1
ATOM 680 C C . ALA A 1 88 ? 20.886 3.482 -17.967 1.00 96.38 88 ALA A C 1
ATOM 682 O O . ALA A 1 88 ? 20.487 3.691 -16.823 1.00 96.38 88 ALA A O 1
ATOM 683 N N . ALA A 1 89 ? 20.078 3.566 -19.033 1.00 96.00 89 ALA A N 1
ATOM 684 C CA . ALA A 1 89 ? 18.641 3.866 -18.963 1.00 96.00 89 ALA A CA 1
ATOM 685 C C . ALA A 1 89 ? 17.865 2.856 -18.117 1.00 96.00 89 ALA A C 1
ATOM 687 O O . ALA A 1 89 ? 17.143 3.240 -17.193 1.00 96.00 89 ALA A O 1
ATOM 688 N N . ARG A 1 90 ? 18.083 1.565 -18.369 1.00 96.88 90 ARG A N 1
ATOM 689 C CA . ARG A 1 90 ? 17.483 0.476 -17.596 1.00 96.88 90 ARG A CA 1
ATOM 690 C C . ARG A 1 90 ? 17.857 0.562 -16.115 1.00 96.88 90 ARG A C 1
ATOM 692 O O . ARG A 1 90 ? 16.983 0.449 -15.252 1.00 96.88 90 ARG A O 1
ATOM 699 N N . ASP A 1 91 ? 19.140 0.744 -15.817 1.00 97.56 91 ASP A N 1
ATOM 700 C CA . ASP A 1 91 ? 19.649 0.741 -14.442 1.00 97.56 91 ASP A CA 1
ATOM 701 C C . ASP A 1 91 ? 19.179 1.974 -13.666 1.00 97.56 91 ASP A C 1
ATOM 703 O O . ASP A 1 91 ? 18.791 1.866 -12.500 1.00 97.56 91 ASP A O 1
ATOM 707 N N . PHE A 1 92 ? 19.136 3.135 -14.326 1.00 97.62 92 PHE A N 1
ATOM 708 C CA . PHE A 1 92 ? 18.557 4.351 -13.766 1.00 97.62 92 PHE A CA 1
ATOM 709 C C . PHE A 1 92 ? 17.089 4.145 -13.389 1.00 97.62 92 PHE A C 1
ATOM 711 O O . PHE A 1 92 ? 16.720 4.395 -12.238 1.00 97.62 92 PHE A O 1
ATOM 718 N N . LEU A 1 93 ? 16.263 3.647 -14.316 1.00 97.56 93 LEU A N 1
ATOM 719 C CA . LEU A 1 93 ? 14.842 3.447 -14.047 1.00 97.56 93 LEU A CA 1
ATOM 720 C C . LEU A 1 93 ? 14.627 2.410 -12.941 1.00 97.56 93 LEU A C 1
ATOM 722 O O . LEU A 1 93 ? 13.876 2.661 -12.000 1.00 97.56 93 LEU A O 1
ATOM 726 N N . SER A 1 94 ? 15.355 1.293 -12.988 1.00 97.38 94 SER A N 1
ATOM 727 C CA . SER A 1 94 ? 15.297 0.250 -11.955 1.00 97.38 94 SER A CA 1
ATOM 728 C C . SER A 1 94 ? 15.628 0.810 -10.569 1.00 97.38 94 SER A C 1
ATOM 730 O O . SER A 1 94 ? 14.940 0.522 -9.588 1.00 97.38 94 SER A O 1
ATOM 732 N N . LYS A 1 95 ? 16.644 1.679 -10.474 1.00 97.81 95 LYS A N 1
ATOM 733 C CA . LYS A 1 95 ? 17.002 2.362 -9.224 1.00 97.81 95 LYS A CA 1
ATOM 734 C C . LYS A 1 95 ? 15.897 3.304 -8.744 1.00 97.81 95 LYS A C 1
ATOM 736 O O . LYS A 1 95 ? 15.646 3.366 -7.542 1.00 97.81 95 LYS A O 1
ATOM 741 N N . ARG A 1 96 ? 15.233 4.032 -9.649 1.00 97.62 96 ARG A N 1
ATOM 742 C CA . ARG A 1 96 ? 14.109 4.920 -9.303 1.00 97.62 96 ARG A CA 1
ATOM 743 C C . ARG A 1 96 ? 12.900 4.137 -8.793 1.00 97.62 96 ARG A C 1
ATOM 745 O O . ARG A 1 96 ? 12.349 4.522 -7.766 1.00 97.62 96 ARG A O 1
ATOM 752 N N . ILE A 1 97 ? 12.551 3.026 -9.444 1.00 96.44 97 ILE A N 1
ATOM 753 C CA . ILE A 1 97 ? 11.466 2.126 -9.020 1.00 96.44 97 ILE A CA 1
ATOM 754 C C . ILE A 1 97 ? 11.748 1.576 -7.617 1.00 96.44 97 ILE A C 1
ATOM 756 O O . ILE A 1 97 ? 10.929 1.735 -6.713 1.00 96.44 97 ILE A O 1
ATOM 760 N N . ASN A 1 98 ? 12.942 1.020 -7.395 1.00 95.38 98 ASN A N 1
ATOM 761 C CA . ASN A 1 98 ? 13.328 0.492 -6.085 1.00 95.38 98 ASN A CA 1
ATOM 762 C C . ASN A 1 98 ? 13.380 1.581 -5.004 1.00 95.38 98 ASN A C 1
ATOM 764 O O . ASN A 1 98 ? 12.918 1.366 -3.888 1.00 95.38 98 ASN A O 1
ATOM 768 N N . GLY A 1 99 ? 13.890 2.771 -5.332 1.00 95.50 99 GLY A N 1
ATOM 769 C CA . GLY A 1 99 ? 13.894 3.900 -4.403 1.00 95.50 99 GLY A CA 1
ATOM 770 C C . GLY A 1 99 ? 12.484 4.335 -3.999 1.00 95.50 99 GLY A C 1
ATOM 771 O O . GLY A 1 99 ? 12.259 4.687 -2.843 1.00 95.50 99 GLY A O 1
ATOM 772 N N . GLN A 1 100 ? 11.523 4.273 -4.923 1.00 94.69 100 GLN A N 1
ATOM 773 C CA . GLN A 1 100 ? 10.131 4.582 -4.616 1.00 94.69 100 GLN A CA 1
ATOM 774 C C . GLN A 1 100 ? 9.493 3.533 -3.703 1.00 94.69 100 GLN A C 1
ATOM 776 O O . GLN A 1 100 ? 8.753 3.883 -2.784 1.00 94.69 100 GLN A O 1
ATOM 781 N N . ARG A 1 101 ? 9.838 2.259 -3.902 1.00 92.88 101 ARG A N 1
ATOM 782 C CA . ARG A 1 101 ? 9.420 1.170 -3.019 1.00 92.88 101 ARG A CA 1
ATOM 783 C C . ARG A 1 101 ? 9.906 1.382 -1.584 1.00 92.88 101 ARG A C 1
ATOM 785 O O . ARG A 1 101 ? 9.107 1.309 -0.655 1.00 92.88 101 ARG A O 1
ATOM 792 N N . THR A 1 102 ? 11.183 1.725 -1.402 1.00 94.12 102 THR A N 1
ATOM 793 C CA . THR A 1 102 ? 11.746 2.022 -0.073 1.00 94.12 102 THR A CA 1
ATOM 794 C C . THR A 1 102 ? 11.003 3.165 0.620 1.00 94.12 102 THR A C 1
ATOM 796 O O . THR A 1 102 ? 10.622 3.022 1.778 1.00 94.12 102 THR A O 1
ATOM 799 N N . LYS A 1 103 ? 10.707 4.257 -0.097 1.00 95.00 103 LYS A N 1
ATOM 800 C CA . LYS A 1 103 ? 9.954 5.393 0.459 1.00 95.00 103 LYS A CA 1
ATOM 801 C C . LYS A 1 103 ? 8.553 5.015 0.934 1.00 95.00 103 LYS A C 1
ATOM 803 O O . LYS A 1 103 ? 8.084 5.562 1.927 1.00 95.00 103 LYS A O 1
ATOM 808 N N . ILE A 1 104 ? 7.865 4.110 0.232 1.00 93.31 104 ILE A N 1
ATOM 809 C CA . ILE A 1 104 ? 6.550 3.631 0.678 1.00 93.31 104 ILE A CA 1
ATOM 810 C C . ILE A 1 104 ? 6.679 2.871 1.996 1.00 93.31 104 ILE A C 1
ATOM 812 O O . ILE A 1 104 ? 5.883 3.109 2.900 1.00 93.31 104 ILE A O 1
ATOM 816 N N . VAL A 1 105 ? 7.678 1.994 2.120 1.00 91.19 105 VAL A N 1
ATOM 817 C CA . VAL A 1 105 ? 7.920 1.230 3.354 1.00 91.19 105 VAL A CA 1
ATOM 818 C C . VAL A 1 105 ? 8.227 2.168 4.524 1.00 91.19 105 VAL A C 1
ATOM 820 O O . VAL A 1 105 ? 7.621 2.034 5.584 1.00 91.19 105 VAL A O 1
ATOM 823 N N . GLU A 1 106 ? 9.104 3.153 4.319 1.00 93.75 106 GLU A N 1
ATOM 824 C CA . GLU A 1 106 ? 9.411 4.186 5.320 1.00 93.75 106 GLU A CA 1
ATOM 825 C C . GLU A 1 106 ? 8.146 4.943 5.740 1.00 93.75 106 GLU A C 1
ATOM 827 O O . GLU A 1 106 ? 7.828 5.039 6.922 1.00 93.75 106 GLU A O 1
ATOM 832 N N . LYS A 1 107 ? 7.346 5.391 4.770 1.00 94.69 107 LYS A N 1
ATOM 833 C CA . LYS A 1 107 ? 6.112 6.130 5.039 1.00 94.69 107 LYS A CA 1
ATOM 834 C C . LYS A 1 107 ? 5.045 5.286 5.736 1.00 94.69 107 LYS A C 1
ATOM 836 O O . LYS A 1 107 ? 4.314 5.800 6.576 1.00 94.69 107 LYS A O 1
ATOM 841 N N . ALA A 1 108 ? 4.946 3.998 5.415 1.00 92.00 108 ALA A N 1
ATOM 842 C CA . ALA A 1 108 ? 4.036 3.080 6.093 1.00 92.00 108 ALA A CA 1
ATOM 843 C C . ALA A 1 108 ? 4.416 2.881 7.570 1.00 92.00 108 ALA A C 1
ATOM 845 O O . ALA A 1 108 ? 3.528 2.803 8.429 1.00 92.00 108 ALA A O 1
ATOM 846 N N . LEU A 1 109 ? 5.721 2.844 7.861 1.00 92.12 109 LEU A N 1
ATOM 847 C CA . LEU A 1 109 ? 6.261 2.779 9.217 1.00 92.12 109 LEU A CA 1
ATOM 848 C C . LEU A 1 109 ? 6.001 4.079 9.992 1.00 92.12 109 LEU A C 1
ATOM 850 O O . LEU A 1 109 ? 5.463 4.020 11.100 1.00 92.12 109 LEU A O 1
ATOM 854 N N . ASP A 1 110 ? 6.321 5.230 9.393 1.00 95.12 110 ASP A N 1
ATOM 855 C CA . ASP A 1 110 ? 6.127 6.563 9.983 1.00 95.12 110 ASP A CA 1
ATOM 856 C C . ASP A 1 110 ? 4.650 6.854 10.268 1.00 95.12 110 ASP A C 1
ATOM 858 O O . ASP A 1 110 ? 4.290 7.442 11.286 1.00 95.12 110 ASP A O 1
ATOM 862 N N . GLU A 1 111 ? 3.761 6.405 9.381 1.00 93.69 111 GLU A N 1
ATOM 863 C CA . GLU A 1 111 ? 2.320 6.527 9.566 1.00 93.69 111 GLU A CA 1
ATOM 864 C C . GLU A 1 111 ? 1.747 5.443 10.505 1.00 93.69 111 GLU A C 1
ATOM 866 O O . GLU A 1 111 ? 0.531 5.414 10.706 1.00 93.69 111 GLU A O 1
ATOM 871 N N . HIS A 1 112 ? 2.572 4.571 11.099 1.00 93.25 112 HIS A N 1
ATOM 872 C CA . HIS A 1 112 ? 2.160 3.516 12.036 1.00 93.25 112 HIS A CA 1
ATOM 873 C C . HIS A 1 112 ? 1.022 2.628 11.504 1.00 93.25 112 HIS A C 1
ATOM 875 O O . HIS A 1 112 ? 0.088 2.270 12.225 1.00 93.25 112 HIS A O 1
ATOM 881 N N . ILE A 1 113 ? 1.068 2.285 10.214 1.00 91.94 113 ILE A N 1
ATOM 882 C CA . ILE A 1 113 ? -0.000 1.505 9.575 1.00 91.94 113 ILE A CA 1
ATOM 883 C C . ILE A 1 113 ? -0.063 0.091 10.153 1.00 91.94 113 ILE A C 1
ATOM 885 O O . ILE A 1 113 ? -1.142 -0.396 10.492 1.00 91.94 113 ILE A O 1
ATOM 889 N N . GLU A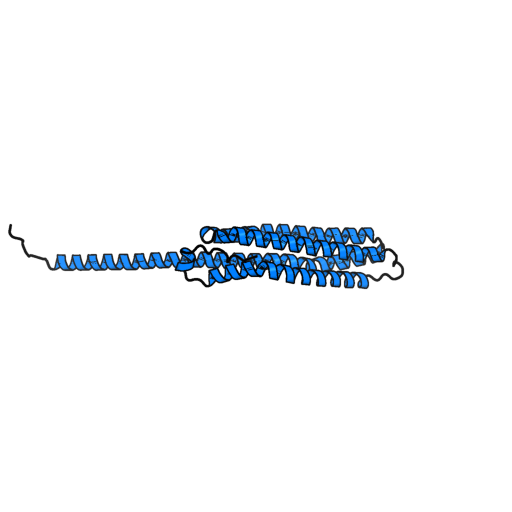 1 114 ? 1.090 -0.559 10.313 1.00 89.38 114 GLU A N 1
ATOM 890 C CA . GLU A 1 114 ? 1.152 -1.957 10.749 1.00 89.38 114 GLU A CA 1
ATOM 891 C C . GLU A 1 114 ? 0.651 -2.166 12.184 1.00 89.38 114 GLU A C 1
ATOM 893 O O . GLU A 1 114 ? 0.235 -3.264 12.545 1.00 89.38 114 GLU A O 1
ATOM 898 N N . THR A 1 115 ? 0.646 -1.112 13.001 1.00 90.75 115 THR A N 1
ATOM 899 C CA . THR A 1 115 ? 0.232 -1.141 14.409 1.00 90.75 115 THR A CA 1
ATOM 900 C C . THR A 1 115 ? -1.172 -0.581 14.641 1.00 90.75 115 THR A C 1
ATOM 902 O O . THR A 1 115 ? -1.629 -0.532 15.783 1.00 90.75 115 THR A O 1
ATOM 905 N N . ALA A 1 116 ? -1.906 -0.223 13.582 1.00 90.38 116 ALA A N 1
ATOM 906 C CA . ALA A 1 116 ? -3.238 0.377 13.690 1.00 90.38 116 ALA A CA 1
ATOM 907 C C . ALA A 1 116 ? -4.268 -0.516 14.414 1.00 90.38 116 ALA A C 1
ATOM 909 O O . ALA A 1 116 ? -5.247 -0.020 14.966 1.00 90.38 116 ALA A O 1
ATOM 910 N N . TYR A 1 117 ? -4.030 -1.830 14.474 1.00 87.50 117 TYR A N 1
ATOM 911 C CA . TYR A 1 117 ? -4.882 -2.781 15.188 1.00 87.50 117 TYR A CA 1
ATOM 912 C C . TYR A 1 117 ? -4.728 -2.745 16.720 1.00 87.50 117 TYR A C 1
ATOM 914 O O . TYR A 1 117 ? -5.562 -3.323 17.417 1.00 87.50 117 TYR A O 1
ATOM 922 N N . ILE A 1 118 ? -3.682 -2.109 17.273 1.00 88.19 118 ILE A N 1
ATOM 923 C CA . ILE A 1 118 ? -3.373 -2.164 18.717 1.00 88.19 118 ILE A CA 1
ATOM 924 C C . ILE A 1 118 ? -4.537 -1.634 19.560 1.00 88.19 118 ILE A C 1
ATOM 926 O O . ILE A 1 118 ? -4.903 -2.265 20.549 1.00 88.19 118 ILE A O 1
ATOM 930 N N . GLY A 1 119 ? -5.169 -0.533 19.136 1.00 83.88 119 GLY A N 1
ATOM 931 C CA . GLY A 1 119 ? -6.318 0.051 19.840 1.00 83.88 119 GLY A CA 1
ATOM 932 C C . GLY A 1 119 ? -7.556 -0.853 19.873 1.00 83.88 119 GLY A C 1
ATOM 933 O O . GLY A 1 119 ? -8.442 -0.655 20.695 1.00 83.88 119 GLY A O 1
ATOM 934 N N . LEU A 1 120 ? -7.609 -1.869 19.009 1.00 84.38 120 LEU A N 1
ATOM 935 C CA . LEU A 1 120 ? -8.695 -2.847 18.950 1.00 84.38 120 LEU A CA 1
ATOM 936 C C . LEU A 1 120 ? -8.382 -4.123 19.723 1.00 84.38 120 LEU A C 1
ATOM 938 O O . LEU A 1 120 ? -9.296 -4.877 20.048 1.00 84.38 120 LEU A O 1
ATOM 942 N N . PHE A 1 121 ? -7.110 -4.385 20.021 1.00 82.62 121 PHE A N 1
ATOM 943 C CA . PHE A 1 121 ? -6.667 -5.668 20.555 1.00 82.62 121 PHE A CA 1
ATOM 944 C C . PHE A 1 121 ? -7.236 -5.974 21.948 1.00 82.62 121 PHE A C 1
ATOM 946 O O . PHE A 1 121 ? -7.526 -7.133 22.239 1.00 82.62 121 PHE A O 1
ATOM 953 N N . SER A 1 122 ? -7.443 -4.952 22.784 1.00 77.12 122 SER A N 1
ATOM 954 C CA . SER A 1 122 ? -8.032 -5.102 24.124 1.00 77.12 122 SER A CA 1
ATOM 955 C C . SER A 1 122 ? -9.476 -5.611 24.098 1.00 77.12 122 SER A C 1
ATOM 957 O O . SER A 1 122 ? -9.899 -6.267 25.046 1.00 77.12 122 SER A O 1
ATOM 959 N N . HIS A 1 123 ? -10.217 -5.339 23.021 1.00 76.69 123 HIS A N 1
ATOM 960 C CA . HIS A 1 123 ? -11.631 -5.704 22.879 1.00 76.69 123 HIS A CA 1
ATOM 961 C C . HIS A 1 123 ? -11.846 -6.853 21.882 1.00 76.69 123 HIS A C 1
ATOM 963 O O . HIS A 1 123 ? -12.730 -7.687 22.064 1.00 76.69 123 HIS A O 1
ATOM 969 N N . TYR A 1 124 ? -10.997 -6.945 20.856 1.00 80.69 124 TYR A N 1
ATOM 970 C CA . TYR A 1 124 ? -11.092 -7.922 19.774 1.00 80.69 124 TYR A CA 1
ATOM 971 C C . TYR A 1 124 ? -9.739 -8.578 19.490 1.00 80.69 124 TYR A C 1
ATOM 973 O O . TYR A 1 124 ? -9.127 -8.285 18.467 1.00 80.69 124 TYR A O 1
ATOM 981 N N . PRO A 1 125 ? -9.255 -9.522 20.316 1.00 82.12 125 PRO A N 1
ATOM 982 C CA . PRO A 1 125 ? -7.944 -10.150 20.108 1.00 82.12 125 PRO A CA 1
ATOM 983 C C . PRO A 1 125 ? -7.778 -10.813 18.731 1.00 82.12 125 PRO A C 1
ATOM 985 O O . PRO A 1 125 ? -6.678 -10.858 18.177 1.00 82.12 125 PRO A O 1
ATOM 988 N N . ALA A 1 126 ? -8.884 -11.288 18.149 1.00 81.62 126 ALA A N 1
ATOM 989 C CA . ALA A 1 126 ? -8.910 -11.923 16.838 1.00 81.62 126 ALA A CA 1
ATOM 990 C C . ALA A 1 126 ? -8.658 -10.955 15.663 1.00 81.62 126 ALA A C 1
ATOM 992 O O . ALA A 1 126 ? -8.374 -11.415 14.557 1.00 81.62 126 ALA A O 1
ATOM 993 N N . ILE A 1 127 ? -8.669 -9.632 15.894 1.00 85.25 127 ILE A N 1
ATOM 994 C CA . ILE A 1 127 ? -8.275 -8.650 14.874 1.00 85.25 127 ILE A CA 1
ATOM 995 C C . ILE A 1 127 ? -6.800 -8.783 14.505 1.00 85.25 127 ILE A C 1
ATOM 997 O O . ILE A 1 127 ? -6.440 -8.590 13.352 1.00 85.25 127 ILE A O 1
ATOM 1001 N N . ARG A 1 128 ? -5.935 -9.141 15.463 1.00 87.62 128 ARG A N 1
ATOM 1002 C CA . ARG A 1 128 ? -4.489 -9.211 15.242 1.00 87.62 128 ARG A CA 1
ATOM 1003 C C . ARG A 1 128 ? -4.115 -10.205 14.136 1.00 87.62 128 ARG A C 1
ATOM 1005 O O . ARG A 1 128 ? -3.442 -9.779 13.202 1.00 87.62 128 ARG A O 1
ATOM 1012 N N . PRO A 1 129 ? -4.511 -11.493 14.192 1.00 89.75 129 PRO A N 1
ATOM 1013 C CA . PRO A 1 129 ? -4.187 -12.425 13.115 1.00 89.75 129 PRO A CA 1
ATOM 1014 C C . PRO A 1 129 ? -4.814 -12.013 11.777 1.00 89.75 129 PRO A C 1
ATOM 1016 O O . PRO A 1 129 ? -4.128 -12.101 10.767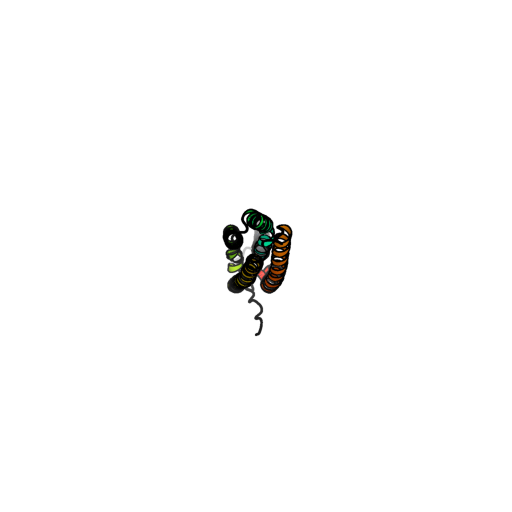 1.00 89.75 129 PRO A O 1
ATOM 1019 N N . LEU A 1 130 ? -6.052 -11.497 11.762 1.00 89.00 130 LEU A N 1
ATOM 1020 C CA . LEU A 1 130 ? -6.700 -11.010 10.535 1.00 89.00 130 LEU A CA 1
ATOM 1021 C C . LEU A 1 130 ? -5.919 -9.849 9.898 1.00 89.00 130 LEU A C 1
ATOM 1023 O O . LEU A 1 130 ? -5.653 -9.858 8.698 1.00 89.00 130 LEU A O 1
ATOM 1027 N N . PHE A 1 131 ? -5.524 -8.8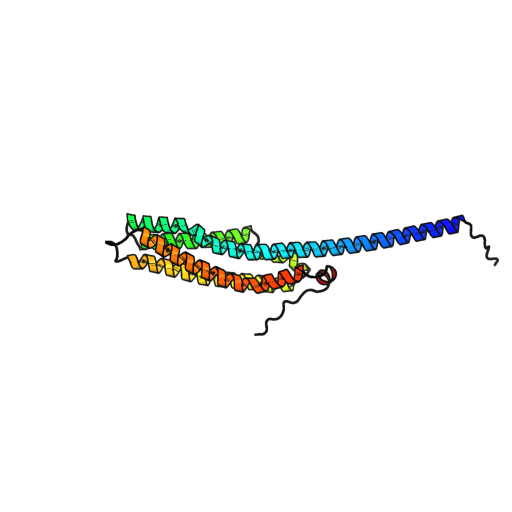63 10.703 1.00 90.81 131 PHE A N 1
ATOM 1028 C CA . PHE A 1 131 ? -4.815 -7.672 10.244 1.00 90.81 131 PHE A CA 1
ATOM 1029 C C . PHE A 1 131 ? -3.406 -8.013 9.751 1.00 90.81 131 PHE A C 1
ATOM 1031 O O . PHE A 1 131 ? -3.017 -7.597 8.665 1.00 90.81 131 PHE A O 1
ATOM 1038 N N . LEU A 1 132 ? -2.658 -8.823 10.508 1.00 91.25 132 LEU A N 1
ATOM 1039 C CA . LEU A 1 132 ? -1.319 -9.264 10.107 1.00 91.25 132 LEU A CA 1
ATOM 1040 C C . LEU A 1 132 ? -1.352 -10.122 8.840 1.00 91.25 132 LEU A C 1
ATOM 1042 O O . LEU A 1 132 ? -0.483 -9.971 7.984 1.00 91.25 132 LEU A O 1
ATOM 1046 N N . ASP A 1 133 ? -2.351 -10.995 8.697 1.00 93.69 133 ASP A N 1
ATOM 1047 C CA . ASP A 1 133 ? -2.509 -11.786 7.481 1.00 93.69 133 ASP A CA 1
ATOM 1048 C C . ASP A 1 133 ? -2.874 -10.911 6.275 1.00 93.69 133 ASP A C 1
ATOM 1050 O O . ASP A 1 133 ? -2.283 -11.065 5.209 1.00 93.69 133 ASP A O 1
ATOM 1054 N N . THR A 1 134 ? -3.748 -9.919 6.467 1.00 94.12 134 THR A N 1
ATOM 1055 C CA . THR A 1 134 ? -4.086 -8.924 5.437 1.00 94.12 134 THR A CA 1
ATOM 1056 C C . THR A 1 134 ? -2.837 -8.169 4.976 1.00 94.12 134 THR A C 1
ATOM 1058 O O . THR A 1 134 ? -2.560 -8.111 3.781 1.00 94.12 134 THR A O 1
ATOM 1061 N N . LEU A 1 135 ? -2.025 -7.648 5.904 1.00 93.56 135 LEU A N 1
ATOM 1062 C CA . LEU A 1 135 ? -0.773 -6.953 5.574 1.00 93.56 135 LEU A CA 1
ATOM 1063 C C . LEU A 1 135 ? 0.221 -7.862 4.841 1.00 93.56 135 LEU A C 1
ATOM 1065 O O . LEU A 1 135 ? 0.864 -7.437 3.882 1.00 93.56 135 LEU A O 1
ATOM 1069 N N . ARG A 1 136 ? 0.329 -9.126 5.261 1.00 94.62 136 ARG A N 1
ATOM 1070 C CA . ARG A 1 136 ? 1.177 -10.124 4.601 1.00 94.62 136 ARG A CA 1
ATOM 1071 C C . ARG A 1 136 ? 0.731 -10.372 3.160 1.00 94.62 136 ARG A C 1
ATOM 1073 O O . ARG A 1 136 ? 1.575 -10.408 2.268 1.00 94.62 136 ARG A O 1
ATOM 1080 N N . GLN A 1 137 ? -0.572 -10.528 2.930 1.00 96.56 137 GLN A N 1
ATOM 1081 C CA . GLN A 1 137 ? -1.135 -10.707 1.591 1.00 96.56 137 GLN A CA 1
ATOM 1082 C C . GLN A 1 137 ? -0.937 -9.458 0.719 1.00 96.56 137 GLN A C 1
ATOM 1084 O O . GLN A 1 137 ? -0.547 -9.589 -0.438 1.00 96.56 137 GLN A O 1
ATOM 1089 N N . LEU A 1 138 ? -1.127 -8.254 1.274 1.00 95.19 138 LEU A N 1
ATOM 1090 C CA . LEU A 1 138 ? -0.859 -6.997 0.567 1.00 95.19 138 LEU A CA 1
ATOM 1091 C C . LEU A 1 138 ? 0.598 -6.893 0.127 1.00 95.19 138 LEU A C 1
ATOM 1093 O O . LEU A 1 138 ? 0.863 -6.568 -1.026 1.00 95.19 138 LEU A O 1
ATOM 1097 N N . LYS A 1 139 ? 1.534 -7.210 1.026 1.00 93.88 139 LYS A N 1
ATOM 1098 C CA . LYS A 1 139 ? 2.962 -7.210 0.714 1.00 93.88 139 LYS A CA 1
ATOM 1099 C C . LYS A 1 139 ? 3.301 -8.210 -0.392 1.00 93.88 139 LYS A C 1
ATOM 1101 O O . LYS A 1 139 ? 4.049 -7.873 -1.299 1.00 93.88 139 LYS A O 1
ATOM 1106 N N . ALA A 1 140 ? 2.730 -9.413 -0.346 1.00 95.56 140 ALA A N 1
ATOM 1107 C CA . ALA A 1 140 ? 2.943 -10.415 -1.388 1.00 95.56 140 ALA A CA 1
ATOM 1108 C C . ALA A 1 140 ? 2.398 -9.957 -2.754 1.00 95.56 140 ALA A C 1
ATOM 1110 O O . ALA A 1 140 ? 3.074 -10.116 -3.768 1.00 95.56 140 ALA A O 1
ATOM 1111 N N . ALA A 1 141 ? 1.206 -9.350 -2.782 1.00 95.94 141 ALA A N 1
ATOM 1112 C CA . ALA A 1 141 ? 0.630 -8.795 -4.006 1.00 95.94 141 ALA A CA 1
ATOM 1113 C C . ALA A 1 141 ? 1.454 -7.616 -4.552 1.00 95.94 141 ALA A C 1
ATOM 1115 O O . ALA A 1 141 ? 1.630 -7.493 -5.761 1.00 95.94 141 ALA A O 1
ATOM 1116 N N . GLU A 1 142 ? 1.981 -6.763 -3.672 1.00 95.06 142 GLU A N 1
ATOM 1117 C CA . GLU A 1 142 ? 2.892 -5.682 -4.054 1.00 95.06 142 GLU A CA 1
ATOM 1118 C C . GLU A 1 142 ? 4.194 -6.214 -4.655 1.00 95.06 142 GLU A C 1
ATOM 1120 O O . GLU A 1 142 ? 4.605 -5.745 -5.715 1.00 95.06 142 GLU A O 1
ATOM 1125 N N . GLU A 1 143 ? 4.809 -7.212 -4.022 1.00 94.94 143 GLU A N 1
ATOM 1126 C CA . GLU A 1 143 ? 6.037 -7.852 -4.500 1.00 94.94 143 GLU A CA 1
ATOM 1127 C C . GLU A 1 143 ? 5.856 -8.476 -5.883 1.00 94.94 143 GLU A C 1
ATOM 1129 O O . GLU A 1 143 ? 6.693 -8.276 -6.764 1.00 94.94 143 GLU A O 1
ATOM 1134 N N . GLU A 1 144 ? 4.748 -9.188 -6.086 1.00 97.00 144 GLU A N 1
ATOM 1135 C CA . GLU A 1 144 ? 4.395 -9.799 -7.365 1.00 97.00 144 GLU A CA 1
ATOM 1136 C C . GLU A 1 144 ? 4.241 -8.741 -8.467 1.00 97.00 144 GLU A C 1
ATOM 1138 O O . GLU A 1 144 ? 4.902 -8.816 -9.507 1.00 97.00 144 GLU A O 1
ATOM 1143 N N . VAL A 1 145 ? 3.398 -7.728 -8.238 1.00 97.12 145 VAL A N 1
ATOM 1144 C CA . VAL A 1 145 ? 3.070 -6.735 -9.269 1.00 97.12 145 VAL A CA 1
ATOM 1145 C C . VAL A 1 145 ? 4.246 -5.806 -9.553 1.00 97.12 145 VAL A C 1
ATOM 1147 O O . VAL A 1 145 ? 4.511 -5.501 -10.716 1.00 97.12 145 VAL A O 1
ATOM 1150 N N . LEU A 1 146 ? 4.986 -5.364 -8.531 1.00 94.31 146 LEU A N 1
ATOM 1151 C CA . LEU A 1 146 ? 6.170 -4.533 -8.756 1.00 94.31 146 LEU A CA 1
ATOM 1152 C C . LEU A 1 146 ? 7.318 -5.313 -9.394 1.00 94.31 146 LEU A C 1
ATOM 1154 O O . LEU A 1 146 ? 8.050 -4.732 -10.195 1.00 94.31 146 LEU A O 1
ATOM 1158 N N . GLY A 1 147 ? 7.469 -6.603 -9.082 1.00 95.50 147 GLY A N 1
ATOM 1159 C CA . GLY A 1 147 ? 8.414 -7.475 -9.777 1.00 95.50 147 GLY A CA 1
ATOM 1160 C C . GLY A 1 147 ? 8.092 -7.563 -11.269 1.00 95.50 147 GLY A C 1
ATOM 1161 O O . GLY A 1 147 ? 8.947 -7.272 -12.106 1.00 95.50 147 GLY A O 1
ATOM 1162 N N . ALA A 1 148 ? 6.831 -7.848 -11.605 1.00 97.62 148 ALA A N 1
ATOM 1163 C CA . ALA A 1 148 ? 6.365 -7.884 -12.991 1.00 97.62 148 ALA A CA 1
ATOM 1164 C C . ALA A 1 148 ? 6.529 -6.530 -13.706 1.00 97.62 148 ALA A C 1
ATOM 1166 O O . ALA A 1 148 ? 6.981 -6.485 -14.854 1.00 97.62 148 ALA A O 1
ATOM 1167 N N . PHE A 1 149 ? 6.234 -5.427 -13.012 1.00 97.81 149 PHE A N 1
ATOM 1168 C CA . PHE A 1 149 ? 6.400 -4.068 -13.522 1.00 97.81 149 PHE A CA 1
ATOM 1169 C C . PHE A 1 149 ? 7.868 -3.753 -13.836 1.00 97.81 149 PHE A C 1
ATOM 1171 O O . PHE A 1 149 ? 8.187 -3.242 -14.914 1.00 97.81 149 PHE A O 1
ATOM 1178 N N . LEU A 1 150 ? 8.779 -4.086 -12.919 1.00 96.88 150 LEU A N 1
ATOM 1179 C CA . LEU A 1 150 ? 10.212 -3.909 -13.122 1.00 96.88 150 LEU A CA 1
ATOM 1180 C C . LEU A 1 150 ? 10.685 -4.708 -14.341 1.00 96.88 150 LEU A C 1
ATOM 1182 O O . LEU A 1 150 ? 11.296 -4.137 -15.241 1.00 96.88 150 LEU A O 1
ATOM 1186 N N . ASP A 1 151 ? 10.333 -5.987 -14.426 1.00 97.69 151 ASP A N 1
ATOM 1187 C CA . ASP A 1 151 ? 10.714 -6.835 -15.555 1.00 97.69 151 ASP A CA 1
ATOM 1188 C C . ASP A 1 151 ? 10.157 -6.312 -16.887 1.00 97.69 151 ASP A C 1
ATOM 1190 O O . ASP A 1 151 ? 10.859 -6.305 -17.901 1.00 97.69 151 ASP A O 1
ATOM 1194 N N . ALA A 1 152 ? 8.904 -5.848 -16.904 1.00 98.00 152 ALA A N 1
ATOM 1195 C CA . ALA A 1 152 ? 8.274 -5.283 -18.093 1.00 98.00 152 ALA A CA 1
ATOM 1196 C C . ALA A 1 152 ? 8.996 -4.017 -18.573 1.00 98.00 152 ALA A C 1
ATOM 1198 O O . ALA A 1 152 ? 9.346 -3.921 -19.749 1.00 98.00 152 ALA A O 1
ATOM 1199 N N . THR A 1 153 ? 9.289 -3.080 -17.667 1.00 97.69 153 THR A N 1
ATOM 1200 C CA . THR A 1 153 ? 10.019 -1.849 -18.016 1.00 97.69 153 THR A CA 1
ATOM 1201 C C . THR A 1 153 ? 11.452 -2.129 -18.473 1.00 97.69 153 THR A C 1
ATOM 1203 O O . THR A 1 153 ? 11.933 -1.503 -19.418 1.00 97.69 153 THR A O 1
ATOM 1206 N N . GLN A 1 154 ? 12.133 -3.105 -17.865 1.00 97.19 154 GLN A N 1
ATOM 1207 C CA . GLN A 1 154 ? 13.469 -3.513 -18.297 1.00 97.19 154 GLN A CA 1
ATOM 1208 C C . GLN A 1 154 ? 13.450 -4.140 -19.691 1.00 97.19 154 GLN A C 1
ATOM 1210 O O . GLN A 1 154 ? 14.291 -3.786 -20.517 1.00 97.19 154 GLN A O 1
ATOM 1215 N N . ARG A 1 155 ? 12.502 -5.043 -19.972 1.00 96.69 155 ARG A N 1
ATOM 1216 C CA . ARG A 1 155 ? 12.337 -5.633 -21.310 1.00 96.69 155 ARG A CA 1
ATOM 1217 C C . ARG A 1 155 ? 12.085 -4.561 -22.365 1.00 96.69 155 ARG A C 1
ATOM 1219 O O . ARG A 1 155 ? 12.739 -4.595 -23.404 1.00 96.69 155 ARG A O 1
ATOM 1226 N N . GLU A 1 156 ? 11.212 -3.603 -22.068 1.00 95.88 156 GLU A N 1
ATOM 1227 C CA . GLU A 1 156 ? 10.876 -2.508 -22.981 1.00 95.88 156 GLU A CA 1
ATOM 1228 C C . GLU A 1 156 ? 12.102 -1.664 -23.339 1.00 95.88 156 GLU A C 1
ATOM 1230 O O . GLU A 1 156 ? 12.395 -1.435 -24.510 1.00 95.88 156 GLU A O 1
ATOM 1235 N N . ILE A 1 157 ? 12.888 -1.264 -22.336 1.00 95.25 157 ILE A N 1
ATOM 1236 C CA . ILE A 1 157 ? 14.115 -0.494 -22.567 1.00 95.25 157 ILE A CA 1
ATOM 1237 C C . ILE A 1 157 ? 15.134 -1.327 -23.353 1.00 95.25 157 ILE A C 1
ATOM 1239 O O . ILE A 1 157 ? 15.732 -0.840 -24.312 1.00 95.25 157 ILE A O 1
ATOM 1243 N N . MET A 1 158 ? 15.329 -2.595 -22.983 1.00 94.38 158 MET A N 1
ATOM 1244 C CA . MET A 1 158 ? 16.311 -3.470 -23.628 1.00 94.38 158 MET A CA 1
ATOM 1245 C C . MET A 1 158 ? 15.974 -3.773 -25.094 1.00 94.38 158 MET A C 1
ATOM 1247 O O . MET A 1 158 ? 16.897 -3.933 -25.895 1.00 94.38 158 MET A O 1
ATOM 1251 N N . ALA A 1 159 ? 14.691 -3.791 -25.469 1.00 93.12 159 ALA A N 1
ATOM 1252 C CA . ALA A 1 159 ? 14.250 -3.968 -26.853 1.00 93.12 159 ALA A CA 1
ATOM 1253 C C . ALA A 1 159 ? 14.723 -2.836 -27.788 1.00 93.12 159 ALA A C 1
ATOM 1255 O O . ALA A 1 159 ? 14.830 -3.027 -28.998 1.00 93.12 159 ALA A O 1
ATOM 1256 N N . LEU A 1 160 ? 15.076 -1.668 -27.241 1.00 92.31 160 LEU A N 1
ATOM 1257 C CA . LEU A 1 160 ? 15.569 -0.528 -28.018 1.00 92.31 160 LEU A CA 1
ATOM 1258 C C . LEU A 1 160 ? 17.043 -0.651 -28.423 1.00 92.31 160 LEU A C 1
ATOM 1260 O O . LEU A 1 160 ? 17.522 0.157 -29.217 1.00 92.31 160 LEU A O 1
ATOM 1264 N N . ARG A 1 161 ? 17.773 -1.662 -27.933 1.00 89.75 161 ARG A N 1
ATOM 1265 C CA . ARG A 1 161 ? 19.218 -1.835 -28.176 1.00 89.75 161 ARG A CA 1
ATOM 1266 C C . ARG A 1 161 ? 19.607 -1.820 -29.654 1.00 89.75 161 ARG A C 1
ATOM 1268 O O . ARG A 1 161 ? 20.676 -1.313 -29.985 1.00 89.75 161 ARG A O 1
ATOM 1275 N N . GLU A 1 162 ? 18.746 -2.336 -30.522 1.00 85.75 162 GLU A N 1
ATOM 1276 C CA . GLU A 1 162 ? 18.997 -2.442 -31.964 1.00 85.75 162 GLU A CA 1
ATOM 1277 C C . GLU A 1 162 ? 18.296 -1.341 -32.784 1.00 85.75 162 GLU A C 1
ATOM 1279 O O . GLU A 1 162 ? 18.455 -1.282 -33.998 1.00 85.75 162 GLU A O 1
ATOM 1284 N N . ARG A 1 163 ? 17.562 -0.420 -32.138 1.00 85.44 163 ARG A N 1
ATOM 1285 C CA . ARG A 1 163 ? 16.677 0.565 -32.794 1.00 85.44 163 ARG A CA 1
ATOM 1286 C C . ARG A 1 163 ? 17.199 2.009 -32.750 1.00 85.44 163 ARG A C 1
ATOM 1288 O O . ARG A 1 163 ? 16.412 2.950 -32.739 1.00 85.44 163 ARG A O 1
ATOM 1295 N N . LYS A 1 164 ? 18.523 2.219 -32.730 1.00 79.62 164 LYS A N 1
ATOM 1296 C CA . LYS A 1 164 ? 19.118 3.568 -32.581 1.00 79.62 164 LYS A CA 1
ATOM 1297 C C . LYS A 1 164 ? 18.655 4.577 -33.630 1.00 79.62 164 LYS A C 1
ATOM 1299 O O . LYS A 1 164 ? 18.433 5.733 -33.290 1.00 79.62 164 LYS A O 1
ATOM 1304 N N . ALA A 1 165 ? 18.545 4.149 -34.885 1.00 77.00 165 ALA A N 1
ATOM 1305 C CA . ALA A 1 165 ? 18.204 5.036 -35.994 1.00 77.00 165 ALA A CA 1
ATOM 1306 C C . ALA A 1 165 ? 16.749 5.540 -35.945 1.00 77.00 165 ALA A C 1
ATOM 1308 O O . ALA A 1 165 ? 16.483 6.641 -36.415 1.00 77.00 165 ALA A O 1
ATOM 1309 N N . ASP A 1 166 ? 15.849 4.775 -35.321 1.00 78.94 166 ASP A N 1
ATOM 1310 C CA . ASP A 1 166 ? 14.401 5.020 -35.330 1.00 78.94 166 ASP A CA 1
ATOM 1311 C C . ASP A 1 166 ? 13.858 5.428 -33.952 1.00 78.94 166 ASP A C 1
ATOM 1313 O O . ASP A 1 166 ? 12.648 5.439 -33.728 1.00 78.94 166 ASP A O 1
ATOM 1317 N N . TYR A 1 167 ? 14.740 5.720 -32.993 1.00 85.50 167 TYR A N 1
ATOM 1318 C CA . TYR A 1 167 ? 14.331 6.013 -31.626 1.00 85.50 167 TYR A CA 1
ATOM 1319 C C . TYR A 1 167 ? 13.746 7.422 -31.478 1.00 85.50 167 TYR A C 1
ATOM 1321 O O . TYR A 1 167 ? 14.361 8.421 -31.856 1.00 85.50 167 TYR A O 1
ATOM 1329 N N . SER A 1 168 ? 12.589 7.501 -30.817 1.00 83.56 168 SER A N 1
ATOM 1330 C CA . SER A 1 168 ? 11.982 8.744 -30.343 1.00 83.56 168 SER A CA 1
ATOM 1331 C C . SER A 1 168 ? 11.701 8.655 -28.844 1.00 83.56 168 SER A C 1
ATOM 1333 O O . SER A 1 168 ? 11.094 7.689 -28.378 1.00 83.56 168 SER A O 1
ATOM 1335 N N . SER A 1 169 ? 12.081 9.685 -28.082 1.00 82.56 169 SER A N 1
ATOM 1336 C CA . SER A 1 169 ? 11.848 9.742 -26.630 1.00 82.56 169 SER A CA 1
ATOM 1337 C C . SER A 1 169 ? 10.370 9.581 -26.257 1.00 82.56 169 SER A C 1
ATOM 1339 O O . SER A 1 169 ? 10.044 8.885 -25.296 1.00 82.56 169 SER A O 1
ATOM 1341 N N . GLY A 1 170 ? 9.465 10.138 -27.067 1.00 88.50 170 GLY A N 1
ATOM 1342 C CA . GLY A 1 170 ? 8.024 10.033 -26.840 1.00 88.50 170 GLY A CA 1
ATOM 1343 C C . GLY A 1 170 ? 7.454 8.618 -27.016 1.00 88.50 170 GLY A C 1
ATOM 1344 O O . GLY A 1 170 ? 6.382 8.332 -26.483 1.00 88.50 170 GLY A O 1
ATOM 1345 N N . GLU A 1 171 ? 8.134 7.724 -27.747 1.00 89.50 171 GLU A N 1
ATOM 1346 C CA . GLU A 1 171 ? 7.722 6.316 -27.878 1.00 89.50 171 GLU A CA 1
ATOM 1347 C C . GLU A 1 171 ? 7.945 5.574 -26.558 1.00 89.50 171 GLU A C 1
ATOM 1349 O O . GLU A 1 171 ? 6.998 5.004 -26.009 1.00 89.50 171 GLU A O 1
ATOM 1354 N N . LEU A 1 172 ? 9.160 5.663 -26.005 1.00 93.12 172 LEU A N 1
ATOM 1355 C CA . LEU A 1 172 ? 9.505 5.010 -24.742 1.00 93.12 172 LEU A CA 1
ATOM 1356 C C . LEU A 1 172 ? 8.687 5.573 -23.576 1.00 93.12 172 LEU A C 1
ATOM 1358 O O . LEU A 1 172 ? 8.147 4.809 -22.783 1.00 93.12 172 LEU A O 1
ATOM 1362 N N . GLU A 1 173 ? 8.529 6.895 -23.491 1.00 94.50 173 GLU A N 1
ATOM 1363 C CA . GLU A 1 173 ? 7.717 7.534 -22.450 1.00 94.50 173 GLU A CA 1
ATOM 1364 C C . GLU A 1 173 ? 6.271 7.015 -22.455 1.00 94.50 173 GLU A C 1
ATOM 1366 O O . GLU A 1 173 ? 5.727 6.648 -21.409 1.00 94.50 173 GLU A O 1
ATOM 1371 N N . ARG A 1 174 ? 5.641 6.947 -23.636 1.00 95.50 174 ARG A N 1
ATOM 1372 C CA . ARG A 1 174 ? 4.271 6.436 -23.776 1.00 95.50 174 ARG A CA 1
ATOM 1373 C C . ARG A 1 174 ? 4.184 4.963 -23.390 1.00 95.50 174 ARG A C 1
ATOM 1375 O O . ARG A 1 174 ? 3.235 4.584 -22.707 1.00 95.50 174 ARG A O 1
ATOM 1382 N N . SER A 1 175 ? 5.164 4.163 -23.800 1.00 96.12 175 SER A N 1
ATOM 1383 C CA . SER A 1 175 ? 5.212 2.737 -23.480 1.00 96.12 175 SER A CA 1
ATOM 1384 C C . SER A 1 175 ? 5.341 2.499 -21.972 1.00 96.12 175 SER A C 1
ATOM 1386 O O . SER A 1 175 ? 4.504 1.821 -21.376 1.00 96.12 175 SER A O 1
ATOM 1388 N N . LEU A 1 176 ? 6.290 3.172 -21.311 1.00 97.50 176 LEU A N 1
ATOM 1389 C CA . LEU A 1 176 ? 6.478 3.089 -19.858 1.00 97.50 176 LEU A CA 1
ATOM 1390 C C . LEU A 1 176 ? 5.231 3.537 -19.083 1.00 97.50 176 LEU A C 1
ATOM 1392 O O . LEU A 1 176 ? 4.862 2.906 -18.091 1.00 97.50 176 LEU A O 1
ATOM 1396 N N . ARG A 1 177 ? 4.536 4.582 -19.550 1.00 97.75 177 ARG A N 1
ATOM 1397 C CA . ARG A 1 177 ? 3.245 5.001 -18.979 1.00 97.75 177 ARG A CA 1
ATOM 1398 C C . ARG A 1 177 ? 2.156 3.947 -19.132 1.00 97.75 177 ARG A C 1
ATOM 1400 O O . ARG A 1 177 ? 1.392 3.751 -18.191 1.00 97.75 177 ARG A O 1
ATOM 1407 N N . GLY A 1 178 ? 2.084 3.291 -20.290 1.00 97.88 178 GLY A N 1
ATOM 1408 C CA . GLY A 1 178 ? 1.150 2.194 -20.541 1.00 97.88 178 GLY A CA 1
ATOM 1409 C C . GLY A 1 178 ? 1.390 1.026 -19.587 1.00 97.88 178 GLY A C 1
ATOM 1410 O O . GLY A 1 178 ? 0.471 0.617 -18.880 1.00 97.88 178 GLY A O 1
ATOM 1411 N N . ILE A 1 179 ? 2.647 0.586 -19.477 1.00 98.06 179 ILE A N 1
ATOM 1412 C CA . ILE A 1 179 ? 3.069 -0.473 -18.549 1.00 98.06 179 ILE A CA 1
ATOM 1413 C C . ILE A 1 179 ? 2.714 -0.091 -17.102 1.00 98.06 179 ILE A C 1
ATOM 1415 O O . ILE A 1 179 ? 2.151 -0.901 -16.366 1.00 98.06 179 ILE A O 1
ATOM 1419 N N . ALA A 1 180 ? 2.994 1.149 -16.689 1.00 97.94 180 ALA A N 1
ATOM 1420 C CA . ALA A 1 180 ? 2.668 1.629 -15.347 1.00 97.94 180 ALA A CA 1
ATOM 1421 C C . ALA A 1 180 ? 1.156 1.654 -15.076 1.00 97.94 180 ALA A C 1
ATOM 1423 O O . ALA A 1 180 ? 0.728 1.295 -13.982 1.00 97.94 180 ALA A O 1
ATOM 1424 N N . ALA A 1 181 ? 0.340 2.065 -16.051 1.00 98.00 181 ALA A N 1
ATOM 1425 C CA . ALA A 1 181 ? -1.114 2.092 -15.915 1.00 98.00 181 ALA A CA 1
ATOM 1426 C C . ALA A 1 181 ? -1.707 0.681 -15.780 1.00 98.00 181 ALA A C 1
ATOM 1428 O O . ALA A 1 181 ? -2.566 0.463 -14.926 1.00 98.00 181 ALA A O 1
ATOM 1429 N N . GLU A 1 182 ? -1.216 -0.274 -16.572 1.00 98.12 182 GLU A N 1
ATOM 1430 C CA . GLU A 1 182 ? -1.627 -1.680 -16.508 1.00 98.12 182 GLU A CA 1
ATOM 1431 C C . GLU A 1 182 ? -1.328 -2.290 -15.132 1.00 98.12 182 GLU A C 1
ATOM 1433 O O . GLU A 1 182 ? -2.227 -2.805 -14.467 1.00 98.12 182 GLU A O 1
ATOM 1438 N N . HIS A 1 183 ? -0.086 -2.157 -14.658 1.00 98.25 183 HIS A N 1
ATOM 1439 C CA . HIS A 1 183 ? 0.333 -2.734 -13.378 1.00 98.25 183 HIS A CA 1
ATOM 1440 C C . HIS A 1 183 ? -0.313 -2.021 -12.186 1.00 98.25 183 HIS A C 1
ATOM 1442 O O . HIS A 1 183 ? -0.648 -2.658 -11.189 1.00 98.25 183 HIS A O 1
ATOM 1448 N N . ARG A 1 184 ? -0.570 -0.711 -12.289 1.00 97.88 184 ARG A N 1
ATOM 1449 C CA . ARG A 1 184 ? -1.357 0.018 -11.288 1.00 97.88 184 ARG A CA 1
ATOM 1450 C C . ARG A 1 184 ? -2.768 -0.555 -11.165 1.00 97.88 184 ARG A C 1
ATOM 1452 O O . ARG A 1 184 ? -3.224 -0.780 -10.047 1.00 97.88 184 ARG A O 1
ATOM 1459 N N . ALA A 1 185 ? -3.455 -0.768 -12.287 1.00 98.00 185 ALA A N 1
ATOM 1460 C CA . ALA A 1 185 ? -4.807 -1.319 -12.288 1.00 98.00 185 ALA A CA 1
ATOM 1461 C C . ALA A 1 185 ? -4.832 -2.758 -11.749 1.00 98.00 185 ALA A C 1
ATOM 1463 O O . ALA A 1 185 ? -5.759 -3.141 -11.033 1.00 98.00 185 ALA A O 1
ATOM 1464 N N . ASP A 1 186 ? -3.805 -3.558 -12.048 1.00 98.00 186 ASP A N 1
ATOM 1465 C CA . ASP A 1 186 ? -3.681 -4.899 -11.481 1.00 98.00 186 ASP A CA 1
ATOM 1466 C C . ASP A 1 186 ? -3.489 -4.873 -9.959 1.00 98.00 186 ASP A C 1
ATOM 1468 O O . ASP A 1 186 ? -4.214 -5.558 -9.229 1.00 98.00 186 ASP A O 1
ATOM 1472 N N . LEU A 1 187 ? -2.594 -4.008 -9.467 1.00 97.50 187 LEU A N 1
ATOM 1473 C CA . LEU A 1 187 ? -2.372 -3.835 -8.035 1.00 97.50 187 LEU A CA 1
ATOM 1474 C C . LEU A 1 187 ? -3.636 -3.358 -7.320 1.00 97.50 187 LEU A C 1
ATOM 1476 O O . LEU A 1 187 ? -3.967 -3.879 -6.258 1.00 97.50 187 LEU A O 1
ATOM 1480 N N . GLU A 1 188 ? -4.361 -2.397 -7.893 1.00 97.94 188 GLU A N 1
ATOM 1481 C CA . GLU A 1 188 ? -5.613 -1.879 -7.335 1.00 97.94 188 GLU A CA 1
ATOM 1482 C C . GLU A 1 188 ? -6.650 -2.992 -7.157 1.00 97.94 188 GLU A C 1
ATOM 1484 O O . GLU A 1 188 ? -7.192 -3.153 -6.063 1.00 97.94 188 GLU A O 1
ATOM 1489 N N . ARG A 1 189 ? -6.862 -3.825 -8.185 1.00 97.88 189 ARG A N 1
ATOM 1490 C CA . ARG A 1 189 ? -7.794 -4.962 -8.109 1.00 97.88 189 ARG A CA 1
ATOM 1491 C C . ARG A 1 189 ? -7.375 -5.987 -7.057 1.00 97.88 189 ARG A C 1
ATOM 1493 O O . ARG A 1 189 ? -8.201 -6.377 -6.230 1.00 97.88 189 ARG A O 1
ATOM 1500 N N . LYS A 1 190 ? -6.105 -6.416 -7.068 1.00 97.69 190 LYS A N 1
ATOM 1501 C CA . LYS A 1 190 ? -5.578 -7.403 -6.108 1.00 97.69 190 LYS A CA 1
ATOM 1502 C C . LYS A 1 190 ? -5.707 -6.885 -4.677 1.00 97.69 190 LYS A C 1
ATOM 1504 O O . LYS A 1 190 ? -6.308 -7.548 -3.834 1.00 97.69 190 LYS A O 1
ATOM 1509 N N . THR A 1 191 ? -5.215 -5.678 -4.413 1.00 96.50 191 THR A N 1
ATOM 1510 C CA . THR A 1 191 ? -5.245 -5.079 -3.070 1.00 96.50 191 THR A CA 1
ATOM 1511 C C . THR A 1 191 ? -6.664 -4.806 -2.582 1.00 96.50 191 THR A C 1
ATOM 1513 O O . THR A 1 191 ? -6.941 -5.069 -1.417 1.00 96.50 191 THR A O 1
ATOM 1516 N N . ALA A 1 192 ? -7.591 -4.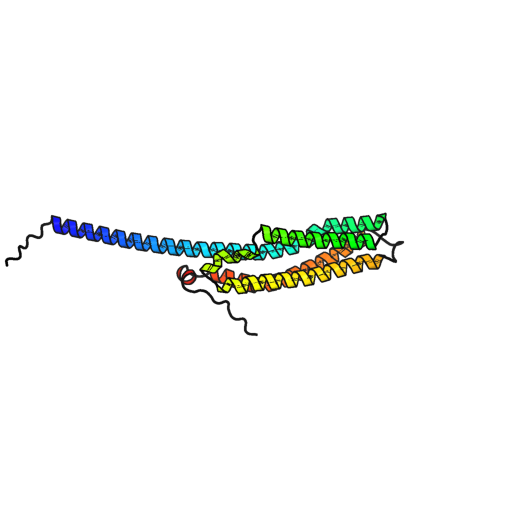380 -3.449 1.00 95.31 192 ALA A N 1
ATOM 1517 C CA . ALA A 1 192 ? -8.995 -4.230 -3.073 1.00 95.31 192 ALA A CA 1
ATOM 1518 C C . ALA A 1 192 ? -9.577 -5.565 -2.584 1.00 95.31 192 ALA A C 1
ATOM 1520 O O . ALA A 1 192 ? -10.127 -5.624 -1.488 1.00 95.31 192 ALA A O 1
ATOM 1521 N N . SER A 1 193 ? -9.370 -6.653 -3.334 1.00 96.00 193 SER A N 1
ATOM 1522 C CA . SER A 1 193 ? -9.875 -7.981 -2.954 1.00 96.00 193 SER A CA 1
ATOM 1523 C C . SER A 1 193 ? -9.298 -8.503 -1.630 1.00 96.00 193 SER A C 1
ATOM 1525 O O . SER A 1 193 ? -10.013 -9.139 -0.859 1.00 96.00 193 SER A O 1
ATOM 1527 N N . ILE A 1 194 ? -8.032 -8.184 -1.338 1.00 96.31 194 ILE A N 1
ATOM 1528 C CA . ILE A 1 194 ? -7.348 -8.556 -0.091 1.00 96.31 194 ILE A CA 1
ATOM 1529 C C . ILE A 1 194 ? -7.877 -7.742 1.099 1.00 96.31 194 ILE A C 1
ATOM 1531 O O . ILE A 1 194 ? -7.985 -8.266 2.206 1.00 96.31 194 ILE A O 1
ATOM 1535 N N . LEU A 1 195 ? -8.205 -6.463 0.891 1.00 94.44 195 LEU A N 1
ATOM 1536 C CA . LEU A 1 195 ? -8.674 -5.567 1.951 1.00 94.44 195 LEU A CA 1
ATOM 1537 C C . LEU A 1 195 ? -10.132 -5.796 2.349 1.00 94.44 195 LEU A C 1
ATOM 1539 O O . LEU A 1 195 ? -10.480 -5.563 3.509 1.00 94.44 195 LEU A O 1
ATOM 1543 N N . GLU A 1 196 ? -10.981 -6.244 1.422 1.00 93.25 196 GLU A N 1
ATOM 1544 C CA . GLU A 1 196 ? -12.423 -6.380 1.656 1.00 93.25 196 GLU A CA 1
ATOM 1545 C C . GLU A 1 196 ? -12.788 -7.211 2.901 1.00 93.25 196 GLU A C 1
ATOM 1547 O O . GLU A 1 196 ? -13.584 -6.725 3.708 1.00 93.25 196 GLU A O 1
ATOM 1552 N N . PRO A 1 197 ? -12.201 -8.397 3.163 1.00 91.44 197 PRO A N 1
ATOM 1553 C CA . PRO A 1 197 ? -12.518 -9.165 4.369 1.00 91.44 197 PRO A CA 1
ATOM 1554 C C . PRO A 1 197 ? -12.232 -8.402 5.671 1.00 91.44 197 PRO A C 1
ATOM 1556 O O . PRO A 1 197 ? -13.040 -8.430 6.604 1.00 91.44 197 PRO A O 1
ATOM 1559 N N . ALA A 1 198 ? -11.104 -7.687 5.735 1.00 90.00 198 ALA A N 1
ATOM 1560 C CA . ALA A 1 198 ? -10.730 -6.897 6.904 1.00 90.00 198 ALA A CA 1
ATOM 1561 C C . ALA A 1 198 ? -11.634 -5.667 7.069 1.00 90.00 198 ALA A C 1
ATOM 1563 O O . ALA A 1 198 ? -12.100 -5.398 8.178 1.00 90.00 198 ALA A O 1
ATOM 1564 N N . ARG A 1 199 ? -11.944 -4.957 5.974 1.00 90.62 199 ARG A N 1
ATOM 1565 C CA . ARG A 1 199 ? -12.892 -3.830 5.975 1.00 90.62 199 ARG A CA 1
ATOM 1566 C C . ARG A 1 199 ? -14.281 -4.269 6.422 1.00 90.62 199 ARG A C 1
ATOM 1568 O O . ARG A 1 199 ? -14.858 -3.636 7.301 1.00 90.62 199 ARG A O 1
ATOM 1575 N N . ALA A 1 200 ? -14.796 -5.366 5.873 1.00 89.88 200 ALA A N 1
ATOM 1576 C CA . ALA A 1 200 ? -16.106 -5.900 6.223 1.00 89.88 200 ALA A CA 1
ATOM 1577 C C . ALA A 1 200 ? -16.182 -6.281 7.708 1.00 89.88 200 ALA A C 1
ATOM 1579 O O . ALA A 1 200 ? -17.141 -5.910 8.385 1.00 89.88 200 ALA A O 1
ATOM 1580 N N . PHE A 1 201 ? -15.156 -6.956 8.239 1.00 87.88 201 PHE A N 1
ATOM 1581 C CA . PHE A 1 201 ? -15.075 -7.278 9.666 1.00 87.88 201 PHE A CA 1
ATOM 1582 C C . PHE A 1 201 ? -15.091 -6.015 10.536 1.00 87.88 201 PHE A C 1
ATOM 1584 O O . PHE A 1 201 ? -15.868 -5.914 11.484 1.00 87.88 201 PHE A O 1
ATOM 1591 N N . LEU A 1 202 ? -14.259 -5.031 10.198 1.00 88.50 202 LEU A N 1
ATOM 1592 C CA . LEU A 1 202 ? -14.166 -3.768 10.923 1.00 88.50 202 LEU A CA 1
ATOM 1593 C C . LEU A 1 202 ? -15.497 -2.997 10.879 1.00 88.50 202 LEU A C 1
ATOM 1595 O O . LEU A 1 202 ? -15.998 -2.573 11.916 1.00 88.50 202 LEU A O 1
ATOM 1599 N N . LEU A 1 203 ? -16.144 -2.892 9.720 1.00 87.12 203 LEU A N 1
ATOM 1600 C CA . LEU A 1 203 ? -17.447 -2.231 9.594 1.00 87.12 203 LEU A CA 1
ATOM 1601 C C . LEU A 1 203 ? -18.549 -2.940 10.392 1.00 87.12 203 LEU A C 1
ATOM 1603 O O . LEU A 1 203 ? -19.371 -2.268 11.015 1.00 87.12 203 LEU A O 1
ATOM 1607 N N . GLN A 1 204 ? -18.536 -4.276 10.461 1.00 87.06 204 GLN A N 1
ATOM 1608 C CA . GLN A 1 204 ? -19.455 -5.018 11.329 1.00 87.06 204 GLN A CA 1
ATOM 1609 C C . GLN A 1 204 ? -19.291 -4.620 12.800 1.00 87.06 204 GLN A C 1
ATOM 1611 O O . GLN A 1 204 ? -20.297 -4.446 13.487 1.00 87.06 204 GLN A O 1
ATOM 1616 N N . VAL A 1 205 ? -18.058 -4.414 13.280 1.00 84.25 205 VAL A N 1
ATOM 1617 C CA . VAL A 1 205 ? -17.800 -3.954 14.658 1.00 84.25 205 VAL A CA 1
ATOM 1618 C C . VAL A 1 205 ? -18.460 -2.597 14.927 1.00 84.25 205 VAL A C 1
ATOM 1620 O O . VAL A 1 205 ? -19.071 -2.424 15.979 1.00 84.25 205 VAL A O 1
ATOM 1623 N N . VAL A 1 206 ? -18.397 -1.652 13.981 1.00 84.31 206 VAL A N 1
ATOM 1624 C CA . VAL A 1 206 ? -18.987 -0.306 14.151 1.00 84.31 206 VAL A CA 1
ATOM 1625 C C . VAL A 1 206 ? -20.506 -0.360 14.317 1.00 84.31 206 VAL A C 1
ATOM 1627 O O . VAL A 1 206 ? -21.065 0.420 15.087 1.00 84.31 206 VAL A O 1
ATOM 1630 N N . THR A 1 207 ? -21.170 -1.283 13.616 1.00 83.38 207 THR A N 1
ATOM 1631 C CA . THR A 1 207 ? -22.640 -1.399 13.609 1.00 83.38 207 THR A CA 1
ATOM 1632 C C . THR A 1 207 ? -23.241 -2.022 14.871 1.00 83.38 207 THR A C 1
ATOM 1634 O O . THR A 1 207 ? -24.462 -2.032 15.020 1.00 83.38 207 THR A O 1
ATOM 1637 N N . LYS A 1 208 ? -22.414 -2.535 15.787 1.00 83.50 208 LYS A N 1
ATOM 1638 C CA . LYS A 1 208 ? -22.881 -3.188 17.014 1.00 83.50 208 LYS A CA 1
ATOM 1639 C C . LYS A 1 208 ? -23.291 -2.203 18.103 1.00 83.50 208 LYS A C 1
ATOM 1641 O O . LYS A 1 208 ? -22.792 -1.075 18.181 1.00 83.50 208 LYS A O 1
ATOM 1646 N N . SER A 1 209 ? -24.182 -2.666 18.979 1.00 84.19 209 SER A N 1
ATOM 1647 C CA . SER A 1 209 ? -24.550 -1.932 20.192 1.00 84.19 209 SER A CA 1
ATOM 1648 C C . SER A 1 209 ? -23.376 -1.840 21.172 1.00 84.19 209 SER A C 1
ATOM 1650 O O . SER A 1 209 ? -22.469 -2.674 21.157 1.00 84.19 209 SER A O 1
ATOM 1652 N N . ASP A 1 210 ? -23.403 -0.844 22.061 1.00 82.94 210 ASP A N 1
ATOM 1653 C CA . ASP A 1 210 ? -22.337 -0.627 23.053 1.00 82.94 210 ASP A CA 1
ATOM 1654 C C . ASP A 1 210 ? -22.116 -1.866 23.934 1.00 82.94 210 ASP A C 1
ATOM 1656 O O . ASP A 1 210 ? -20.982 -2.247 24.210 1.00 82.94 210 ASP A O 1
ATOM 1660 N N . GLY A 1 211 ? -23.205 -2.542 24.318 1.00 76.62 211 GLY A N 1
ATOM 1661 C CA . GLY A 1 211 ? -23.144 -3.795 25.068 1.00 76.62 211 GLY A CA 1
ATOM 1662 C C . GLY A 1 211 ? -22.414 -4.886 24.290 1.00 76.62 211 GLY A C 1
ATOM 1663 O O . GLY A 1 211 ? -21.439 -5.439 24.789 1.00 76.62 211 GLY A O 1
ATOM 1664 N N . GLU A 1 212 ? -22.821 -5.146 23.046 1.00 79.31 212 GLU A N 1
ATOM 1665 C CA . GLU A 1 212 ? -22.207 -6.181 22.205 1.00 79.31 212 GLU A CA 1
ATOM 1666 C C . GLU A 1 212 ? -20.728 -5.916 21.917 1.00 79.31 212 GLU A C 1
ATOM 1668 O O . GLU A 1 212 ? -19.949 -6.871 21.862 1.00 79.31 212 GLU A O 1
ATOM 1673 N N . ILE A 1 213 ? -20.344 -4.643 21.763 1.00 79.94 213 ILE A N 1
ATOM 1674 C CA . ILE A 1 213 ? -18.951 -4.247 21.547 1.00 79.94 213 ILE A CA 1
ATOM 1675 C C . ILE A 1 213 ? -18.068 -4.633 22.738 1.00 79.94 213 ILE A C 1
ATOM 1677 O O . ILE A 1 213 ? -16.918 -5.035 22.561 1.00 79.94 213 ILE A O 1
ATOM 1681 N N . LEU A 1 214 ? -18.609 -4.506 23.949 1.00 77.12 214 LEU A N 1
ATOM 1682 C CA . LEU A 1 214 ? -17.869 -4.706 25.190 1.00 77.12 214 LEU A CA 1
ATOM 1683 C C . LEU A 1 214 ? -17.974 -6.138 25.732 1.00 77.12 214 LEU A C 1
ATOM 1685 O O . LEU A 1 214 ? -17.103 -6.553 26.495 1.00 77.12 214 LEU A O 1
ATOM 1689 N N . THR A 1 215 ? -19.002 -6.910 25.354 1.00 67.69 215 THR A N 1
ATOM 1690 C CA . THR A 1 215 ? -19.226 -8.271 25.880 1.00 67.69 215 THR A CA 1
ATOM 1691 C C . THR A 1 215 ? -18.841 -9.406 24.940 1.00 67.69 215 THR A C 1
ATOM 1693 O O . THR A 1 215 ? -18.663 -10.528 25.414 1.00 67.69 215 THR A O 1
ATOM 1696 N N . HIS A 1 216 ? -18.779 -9.198 23.623 1.00 56.59 216 HIS A N 1
ATOM 1697 C CA . HIS A 1 216 ? -18.509 -10.280 22.671 1.00 56.59 216 HIS A CA 1
ATOM 1698 C C . HIS A 1 216 ? -17.261 -9.961 21.854 1.00 56.59 216 HIS A C 1
ATOM 1700 O O . HIS A 1 216 ? -17.326 -9.255 20.852 1.00 56.59 216 HIS A O 1
ATOM 1706 N N . GLY A 1 217 ? -16.128 -10.547 22.250 1.00 53.97 217 GLY A N 1
ATOM 1707 C CA . GLY A 1 217 ? -14.967 -10.661 21.373 1.00 53.97 217 GLY A CA 1
ATOM 1708 C C . GLY A 1 217 ? -15.381 -11.435 20.123 1.00 53.97 217 GLY A C 1
ATOM 1709 O O . GLY A 1 217 ? -15.581 -12.646 20.167 1.00 53.97 217 GLY A O 1
ATOM 1710 N N . ILE A 1 218 ? -15.597 -10.725 19.019 1.00 48.72 218 ILE A N 1
ATOM 1711 C CA . ILE A 1 218 ? -16.038 -11.325 17.759 1.00 48.72 218 ILE A CA 1
ATOM 1712 C C . ILE A 1 218 ? -14.896 -12.178 17.221 1.00 48.72 218 ILE A C 1
ATOM 1714 O O . ILE A 1 218 ? -13.819 -11.665 16.914 1.00 48.72 218 ILE A O 1
ATOM 1718 N N . ALA A 1 219 ? -15.140 -13.478 17.083 1.00 48.38 219 ALA A N 1
ATOM 1719 C CA . ALA A 1 219 ? -14.307 -14.322 16.248 1.00 48.38 219 ALA A CA 1
ATOM 1720 C C . ALA A 1 219 ? -14.605 -13.983 14.774 1.00 48.38 219 ALA A C 1
ATOM 1722 O O . ALA A 1 219 ? -15.783 -13.931 14.406 1.00 48.38 219 ALA A O 1
ATOM 1723 N N . PRO A 1 220 ? -13.592 -13.730 13.925 1.00 45.84 220 PRO A N 1
ATOM 1724 C CA . PRO A 1 220 ? -13.808 -13.550 12.498 1.00 45.84 220 PRO A CA 1
ATOM 1725 C C . PRO A 1 220 ? -14.518 -14.786 11.948 1.00 45.84 220 PRO A C 1
ATOM 1727 O O . PRO A 1 220 ? -14.202 -15.915 12.335 1.00 45.84 220 PRO A O 1
ATOM 1730 N N . ALA A 1 221 ? -15.500 -14.564 11.074 1.00 45.91 221 ALA A N 1
ATOM 1731 C CA . ALA A 1 221 ? -16.200 -15.643 10.399 1.00 45.91 221 ALA A CA 1
ATOM 1732 C C . ALA A 1 221 ? -15.161 -16.532 9.705 1.00 45.91 221 ALA A C 1
ATOM 1734 O O . ALA A 1 221 ? -14.430 -16.083 8.824 1.00 45.91 221 ALA A O 1
ATOM 1735 N N . THR A 1 222 ? -15.068 -17.786 10.139 1.00 38.88 222 THR A N 1
ATOM 1736 C CA . THR A 1 222 ? -14.251 -18.809 9.493 1.00 38.88 222 THR A CA 1
ATOM 1737 C C . THR A 1 222 ? -14.681 -18.928 8.036 1.00 38.88 222 THR A C 1
ATOM 1739 O O . THR A 1 222 ? -15.771 -19.431 7.754 1.00 38.88 222 THR A O 1
ATOM 1742 N N . VAL A 1 223 ? -13.834 -18.465 7.119 1.00 35.88 223 VAL A N 1
ATOM 1743 C CA . VAL A 1 223 ? -13.941 -18.805 5.701 1.00 35.88 223 VAL A CA 1
ATOM 1744 C C . VAL A 1 223 ? -13.642 -20.300 5.621 1.00 35.88 223 VAL A C 1
ATOM 1746 O O . VAL A 1 223 ? -12.527 -20.728 5.920 1.00 35.88 223 VAL A O 1
ATOM 1749 N N . LYS A 1 224 ? -14.670 -21.111 5.346 1.00 31.11 224 LYS A N 1
ATOM 1750 C CA . LYS A 1 224 ? -14.468 -22.535 5.061 1.00 31.11 224 LYS A CA 1
ATOM 1751 C C . LYS A 1 224 ? -13.628 -22.667 3.779 1.00 31.11 224 LYS A C 1
ATOM 1753 O O . LYS A 1 224 ? -13.853 -21.868 2.870 1.00 31.11 224 LYS A O 1
ATOM 1758 N N . PRO A 1 225 ? -12.687 -23.629 3.741 1.00 41.03 225 PRO A N 1
ATOM 1759 C CA . PRO A 1 225 ? -11.862 -23.898 2.568 1.00 41.03 225 PRO A CA 1
ATOM 1760 C C . PRO A 1 225 ? -12.698 -24.322 1.359 1.00 41.03 225 PRO A C 1
ATOM 1762 O O . PRO A 1 225 ? -13.793 -24.900 1.570 1.00 41.03 225 PRO A O 1
#

Radius of gyration: 31.47 Å; chains: 1; bounding box: 68×39×114 Å

Secondary structure (DSSP, 8-state):
--------HHHHHHHHHHHHHHHHHHHHHHHHHHHHHHHHHHHHHHHHHHHHHHHHHHHHHHHHHHHHTHHHHHHHHHHHHHH--HHHHHHHHHHHHHHHHHHHHHHHHHTT-TTTTHHHHTT-TTHHHHHHHHHHHHHHHHHHHHHHHHHHHHHHHHHGGG-GGG--HHHHHHHHHHHHHHHHHHHHHHHHHHHHHHHHHHHHHHTS-HHHHHH--PPPP----